Protein AF-0000000084930667 (afdb_homodimer)

Radius of gyration: 17.89 Å; Cα contacts (8 Å, |Δi|>4): 285; chains: 2; bounding box: 44×52×40 Å

Foldseek 3Di:
DLVQLLVVLVLLLVLLCVVLVVCVPVVSVNPQCVDPDPSNVVSVVVNVVSVVLSVLSVCSVVCPVPVVCVVVSLVSSQVSLVVSLVSSVVVCVPPSRDPCSVDHSCVSRVVD/DLVQLLVVLVLLLVLLCVVLVVCVPVVSVNPQCVDPDPSNVVSVVVNVVSVVLSVLSVCSVVCPVPVVCVVVSLVSQQVSLVVSLVSSVVVCVPPSRDPCSVDHSCVSSVVD

Secondary structure (DSSP, 8-state):
-HHHHHHHHHHHHHHHHHHHGGGG-GGGT--TTTSSSHHHHHHHHHHHHHHHHHGGGGGHHHHHH-GGGHHHHHHHHHHHHHHHHHHHGGGTTSTT--GGGGS-HHHHHTT-/-THHHHHHHHHHHHHHHHHHGGGG-GGGT--TTTSSSHHHHHHHHHHHHHHHHHGGGGGHHHHHH-GGGHHHHHHHHHHHHHHHHHHHGGGTTSTT--GGGGS-HHHHHTT-

Solvent-accessible surface area (backbone atoms only — not comparable to full-atom values): 12122 Å² total; per-residue (Å²): 108,72,62,52,43,46,49,51,53,51,50,55,47,50,56,44,46,64,63,51,53,55,46,51,32,55,91,66,65,20,50,34,41,74,39,90,46,67,67,8,33,42,46,45,35,26,54,51,48,53,52,57,43,53,54,52,55,70,46,56,65,47,42,70,76,35,66,93,46,28,70,61,46,50,52,51,47,29,55,30,43,47,50,52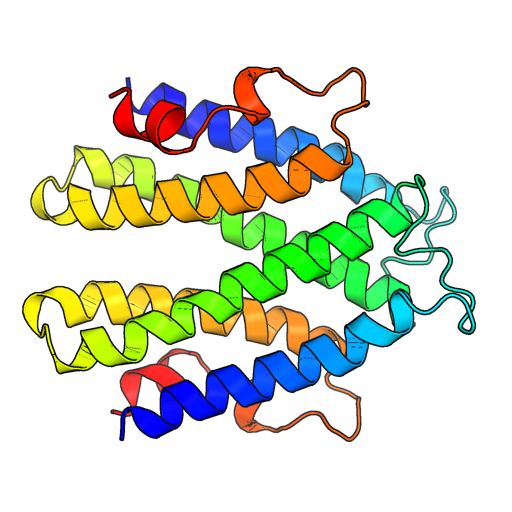,29,59,42,44,52,62,46,58,86,42,89,84,52,57,75,71,56,69,52,52,35,61,64,59,64,55,68,99,102,73,62,52,44,45,49,50,51,50,50,55,47,50,54,44,45,65,63,52,53,55,46,53,32,53,91,68,62,20,52,34,42,75,39,90,46,68,68,9,34,41,46,46,32,27,54,50,46,52,52,57,42,53,55,53,54,71,46,54,62,46,41,70,78,36,66,91,46,28,67,62,45,48,50,52,48,29,53,29,43,48,50,52,31,59,41,43,53,62,45,57,86,41,89,85,52,57,74,72,57,70,54,52,36,62,63,57,64,55,70,98

pLDDT: mean 87.08, std 12.76, range [45.62, 98.56]

Organism: Streptomyces venezuelae (strain ATCC 10712 / CBS 650.69 / DSM 40230 / JCM 4526 / NBRC 13096 / PD 04745) (NCBI:txid953739)

Sequence (224 aa):
MDTDIEQRFQRITAFIEARLTPLFDPANGSDHGFGMDDTSRALRATRYTVQAASAVNGLVEKRESAPELRQIVDQALEHNWDVLRSVARMWEDHPDFLKEFKAHSWDVVGAVMDTDIEQRFQRITAFIEARLTPLFDPANGSDHGFGMDDTSRALRATRYTVQAASAVNGLVEKRESAPELRQIVDQALEHNWDVLRSVARMWEDHPDFLKEFKAHSWDVVGAV

Structure (mmCIF, N/CA/C/O backbone):
data_AF-0000000084930667-model_v1
#
loop_
_entity.id
_entity.type
_entity.pdbx_description
1 polymer 'Uncharacterized protein'
#
loop_
_atom_site.group_PDB
_atom_site.id
_atom_site.type_symbol
_atom_site.label_atom_id
_atom_site.label_alt_id
_atom_site.label_comp_id
_atom_site.label_asym_id
_atom_site.label_entity_id
_atom_site.label_seq_id
_atom_site.pdbx_PDB_ins_code
_atom_site.Cartn_x
_atom_site.Cartn_y
_atom_site.Cartn_z
_atom_site.occupancy
_atom_site.B_iso_or_equiv
_atom_site.auth_seq_id
_atom_site.auth_comp_id
_atom_site.auth_asym_id
_atom_site.auth_atom_id
_atom_site.pdbx_PDB_model_num
ATOM 1 N N . MET A 1 1 ? -21.938 8.797 12.18 1 53.19 1 MET A N 1
ATOM 2 C CA . MET A 1 1 ? -21.297 9.43 11.031 1 53.19 1 MET A CA 1
ATOM 3 C C . MET A 1 1 ? -19.922 8.812 10.758 1 53.19 1 MET A C 1
ATOM 5 O O . MET A 1 1 ? -19.734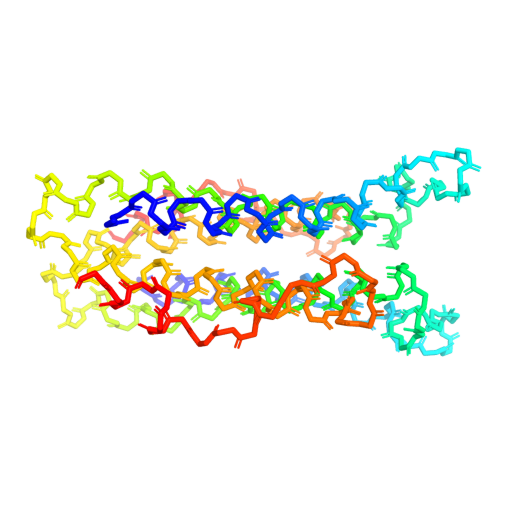 8.117 9.758 1 53.19 1 MET A O 1
ATOM 9 N N . ASP A 1 2 ? -18.828 8.945 11.609 1 60.19 2 ASP A N 1
ATOM 10 C CA . ASP A 1 2 ? -17.438 8.508 11.516 1 60.19 2 ASP A CA 1
ATOM 11 C C . ASP A 1 2 ? -17.328 6.992 11.664 1 60.19 2 ASP A C 1
ATOM 13 O O . ASP A 1 2 ? -16.422 6.375 11.094 1 60.19 2 ASP A O 1
ATOM 17 N N . THR A 1 3 ? -18.406 6.449 12.188 1 71.12 3 THR A N 1
ATOM 18 C CA . THR A 1 3 ? -18.406 5 12.359 1 71.12 3 THR A CA 1
ATOM 19 C C . THR A 1 3 ? -18.609 4.293 11.023 1 71.12 3 THR A C 1
ATOM 21 O O . THR A 1 3 ? -18.094 3.199 10.812 1 71.12 3 THR A O 1
ATOM 24 N N . ASP A 1 4 ? -19.125 5.145 10.18 1 88.88 4 ASP A N 1
ATOM 25 C CA . ASP A 1 4 ? -19.375 4.559 8.867 1 88.88 4 ASP A CA 1
ATOM 26 C C . ASP A 1 4 ? -18.078 4.426 8.07 1 88.88 4 ASP A C 1
ATOM 28 O O . ASP A 1 4 ? -17.859 3.41 7.402 1 88.88 4 ASP A O 1
ATOM 32 N N . ILE A 1 5 ? -17.234 5.312 8.312 1 92.31 5 ILE A N 1
ATOM 33 C CA . ILE A 1 5 ? -15.961 5.27 7.605 1 92.31 5 ILE A CA 1
ATOM 34 C C . ILE A 1 5 ? -15.156 4.051 8.062 1 92.31 5 ILE A C 1
ATOM 36 O O . ILE A 1 5 ? -14.664 3.277 7.242 1 92.31 5 ILE A O 1
ATOM 40 N N . GLU A 1 6 ? -15.094 3.887 9.398 1 92.62 6 GLU A N 1
ATOM 41 C CA . GLU A 1 6 ? -14.352 2.768 9.977 1 92.62 6 GLU A CA 1
ATOM 42 C C . GLU A 1 6 ? -14.898 1.432 9.469 1 92.62 6 GLU A C 1
ATOM 44 O O . GLU A 1 6 ? -14.125 0.543 9.102 1 92.62 6 GLU A O 1
ATOM 49 N N . GLN A 1 7 ? -16.156 1.364 9.469 1 94.69 7 GLN A N 1
ATOM 50 C CA . GLN A 1 7 ? -16.797 0.122 9.039 1 94.69 7 GLN A CA 1
ATOM 51 C C . GLN A 1 7 ? -16.531 -0.142 7.559 1 94.69 7 GLN A C 1
ATOM 53 O O . GLN A 1 7 ? -16.328 -1.288 7.156 1 94.69 7 GLN A O 1
ATOM 58 N N . ARG A 1 8 ? -16.594 0.825 6.738 1 95.25 8 ARG A N 1
ATOM 59 C CA . ARG A 1 8 ? -16.328 0.67 5.312 1 95.25 8 ARG A CA 1
ATOM 60 C C . ARG A 1 8 ? -14.898 0.192 5.074 1 95.25 8 ARG A C 1
ATOM 62 O O . ARG A 1 8 ? -14.664 -0.72 4.277 1 95.25 8 ARG A O 1
ATOM 69 N N . PHE A 1 9 ? -13.945 0.77 5.797 1 96.25 9 PHE A N 1
ATOM 70 C CA . PHE A 1 9 ? -12.555 0.323 5.703 1 96.25 9 PHE A CA 1
ATOM 71 C C . PHE A 1 9 ? -12.43 -1.134 6.129 1 96.25 9 PHE A C 1
ATOM 73 O O . PHE A 1 9 ? -11.695 -1.905 5.508 1 96.25 9 PHE A O 1
ATOM 80 N N . GLN A 1 10 ? -13.148 -1.516 7.207 1 96.75 10 GLN A N 1
ATOM 81 C CA . GLN A 1 10 ? -13.094 -2.895 7.68 1 96.75 10 GLN A CA 1
ATOM 82 C C . GLN A 1 10 ? -13.656 -3.855 6.637 1 96.75 10 GLN A C 1
ATOM 84 O O . GLN A 1 10 ? -13.055 -4.902 6.367 1 96.75 10 GLN A O 1
ATOM 89 N N . ARG A 1 11 ? -14.703 -3.432 5.973 1 97.62 11 ARG A N 1
ATOM 90 C CA . ARG A 1 11 ? -15.359 -4.305 5.008 1 97.62 11 ARG A CA 1
ATOM 91 C C . ARG A 1 11 ? -14.5 -4.504 3.77 1 97.62 11 ARG A C 1
ATOM 93 O O . ARG A 1 11 ? -14.344 -5.629 3.287 1 97.62 11 ARG A O 1
ATOM 100 N N . ILE A 1 12 ? -13.922 -3.432 3.254 1 98.06 12 ILE A N 1
ATOM 101 C CA . ILE A 1 12 ? -13.125 -3.576 2.039 1 98.06 12 ILE A CA 1
ATOM 102 C C . ILE A 1 12 ? -11.844 -4.348 2.35 1 98.06 12 ILE A C 1
ATOM 104 O O . ILE A 1 12 ? -11.383 -5.148 1.531 1 98.06 12 ILE A O 1
ATOM 108 N N . THR A 1 13 ? -11.328 -4.133 3.555 1 97.88 13 THR A N 1
ATOM 109 C CA . THR A 1 13 ? -10.141 -4.879 3.967 1 97.88 13 THR A CA 1
ATOM 110 C C . THR A 1 13 ? -10.461 -6.367 4.102 1 97.88 13 THR A C 1
ATOM 112 O O . THR A 1 13 ? -9.695 -7.215 3.631 1 97.88 13 THR A O 1
ATOM 115 N N . ALA A 1 14 ? -11.562 -6.633 4.75 1 98.06 14 ALA A N 1
ATOM 116 C CA . ALA A 1 14 ? -11.969 -8.031 4.91 1 98.06 14 ALA A CA 1
ATOM 117 C C . ALA A 1 14 ? -12.164 -8.703 3.557 1 98.06 14 ALA A C 1
ATOM 119 O O . ALA A 1 14 ? -11.805 -9.867 3.377 1 98.06 14 ALA A O 1
ATOM 120 N N . PHE A 1 15 ? -12.766 -7.992 2.615 1 98.56 15 PHE A N 1
ATOM 121 C CA . PHE A 1 15 ? -12.969 -8.516 1.27 1 98.56 15 PHE A CA 1
ATOM 122 C C . PHE A 1 15 ? -11.641 -8.883 0.624 1 98.56 15 PHE A C 1
ATOM 124 O O . PHE A 1 15 ? -11.484 -9.984 0.096 1 98.56 15 PHE A O 1
ATOM 131 N N . ILE A 1 16 ? -10.641 -8 0.655 1 98.12 16 ILE A N 1
ATOM 132 C CA . ILE A 1 16 ? -9.336 -8.203 0.035 1 98.12 16 ILE A CA 1
ATOM 133 C C . ILE A 1 16 ? -8.617 -9.367 0.712 1 98.12 16 ILE A C 1
ATOM 135 O O . ILE A 1 16 ? -8.07 -10.242 0.038 1 98.12 16 ILE A O 1
ATOM 139 N N . GLU A 1 17 ? -8.688 -9.406 2.043 1 95.5 17 GLU A N 1
ATOM 140 C CA . GLU A 1 17 ? -8.008 -10.461 2.787 1 95.5 17 GLU A CA 1
ATOM 141 C C . GLU A 1 17 ? -8.594 -11.836 2.467 1 95.5 17 GLU A C 1
ATOM 143 O O . GLU A 1 17 ? -7.863 -12.828 2.396 1 95.5 17 GLU A O 1
ATOM 148 N N . ALA A 1 18 ? -9.836 -11.859 2.311 1 95.75 18 ALA A N 1
ATOM 149 C CA . ALA A 1 18 ? -10.484 -13.117 1.971 1 95.75 18 ALA A CA 1
ATOM 150 C C . ALA A 1 18 ? -10.008 -13.633 0.614 1 95.75 18 ALA A C 1
ATOM 152 O O . ALA A 1 18 ? -10 -14.844 0.369 1 95.75 18 ALA A O 1
ATOM 153 N N . ARG A 1 19 ? -9.602 -12.734 -0.301 1 93.69 19 ARG A N 1
ATOM 154 C CA . ARG A 1 19 ? -9.094 -13.125 -1.611 1 93.69 19 ARG A CA 1
ATOM 155 C C . ARG A 1 19 ? -7.629 -13.555 -1.524 1 93.69 19 ARG A C 1
ATOM 157 O O . ARG A 1 19 ? -7.203 -14.461 -2.238 1 93.69 19 ARG A O 1
ATOM 164 N N . LEU A 1 20 ? -6.91 -12.922 -0.641 1 92.06 20 LEU A N 1
ATOM 165 C CA . LEU A 1 20 ? -5.465 -13.117 -0.592 1 92.06 20 LEU A CA 1
ATOM 166 C C . LEU A 1 20 ? -5.113 -14.32 0.277 1 92.06 20 LEU A C 1
ATOM 168 O O . LEU A 1 20 ? -4.16 -15.047 -0.018 1 92.06 20 LEU A O 1
ATOM 172 N N . THR A 1 21 ? -5.871 -14.555 1.334 1 90.81 21 THR A N 1
ATOM 173 C CA . THR A 1 21 ? -5.523 -15.547 2.35 1 90.81 21 THR A CA 1
ATOM 174 C C . THR A 1 21 ? -5.375 -16.938 1.729 1 90.81 21 THR A C 1
ATOM 176 O O . THR A 1 21 ? -4.406 -17.641 2.008 1 90.81 21 THR A O 1
ATOM 179 N N . PRO A 1 22 ? -6.254 -17.312 0.785 1 87.31 22 PRO A N 1
ATOM 180 C CA . PRO A 1 22 ? -6.129 -18.656 0.222 1 87.31 22 PRO A CA 1
ATOM 181 C C . PRO A 1 22 ? -4.855 -18.844 -0.604 1 87.31 22 PRO A C 1
ATOM 183 O O . PRO A 1 22 ? -4.438 -19.969 -0.865 1 87.31 22 PRO A O 1
ATOM 186 N N . LEU A 1 23 ? -4.289 -17.766 -1.048 1 85.06 23 LEU A N 1
ATOM 187 C CA . LEU A 1 23 ? -3.076 -17.859 -1.858 1 85.06 23 LEU A CA 1
ATOM 188 C C . LEU A 1 23 ? -1.89 -18.312 -1.019 1 85.06 23 LEU A C 1
ATOM 190 O O . LEU A 1 23 ? -0.853 -18.703 -1.562 1 85.06 23 LEU A O 1
ATOM 194 N N . PHE A 1 24 ? -2.07 -18.312 0.318 1 82.06 24 PHE A N 1
ATOM 195 C CA . PHE A 1 24 ? -1.004 -18.719 1.231 1 82.06 24 PHE A CA 1
ATOM 196 C C . PHE A 1 24 ? -1.291 -20.078 1.845 1 82.06 24 PHE A C 1
ATOM 198 O O . PHE A 1 24 ? -0.575 -20.516 2.744 1 82.06 24 PHE A O 1
ATOM 205 N N . ASP A 1 25 ? -2.346 -20.625 1.504 1 71.5 25 ASP A N 1
ATOM 206 C CA . ASP A 1 25 ? -2.697 -21.969 1.987 1 71.5 25 ASP A CA 1
ATOM 207 C C . ASP A 1 25 ? -2.078 -23.047 1.108 1 71.5 25 ASP A C 1
ATOM 209 O O . ASP A 1 25 ? -2.385 -23.141 -0.082 1 71.5 25 ASP A O 1
ATOM 213 N N . PRO A 1 26 ? -1.128 -23.75 1.655 1 61.31 26 PRO A N 1
ATOM 214 C CA . PRO A 1 26 ? -0.453 -24.797 0.885 1 61.31 26 PRO A CA 1
ATOM 215 C C . PRO A 1 26 ? -1.432 -25.734 0.183 1 61.31 26 PRO A C 1
ATOM 217 O O . PRO A 1 26 ? -1.114 -26.281 -0.874 1 61.31 26 PRO A O 1
ATOM 220 N N . ALA A 1 27 ? -2.465 -26.125 0.887 1 58.88 27 ALA A N 1
ATOM 221 C CA . ALA A 1 27 ? -3.4 -27.062 0.271 1 58.88 27 ALA A CA 1
ATOM 222 C C . ALA A 1 27 ? -3.885 -26.547 -1.081 1 58.88 27 ALA A C 1
ATOM 224 O O . ALA A 1 27 ? -4.332 -27.328 -1.928 1 58.88 27 ALA A O 1
ATOM 225 N N . ASN A 1 28 ? -3.902 -25.312 -1.14 1 52.88 28 ASN A N 1
ATOM 226 C CA . ASN A 1 28 ? -4.383 -24.75 -2.393 1 52.88 28 ASN A CA 1
ATOM 227 C C . ASN A 1 28 ? -3.238 -24.5 -3.371 1 52.88 28 ASN A C 1
ATOM 229 O O . ASN A 1 28 ? -3.406 -23.781 -4.359 1 52.88 28 ASN A O 1
ATOM 233 N N . GLY A 1 29 ? -2.227 -25.281 -3.15 1 45.62 29 GLY A N 1
ATOM 234 C CA . GLY A 1 29 ? -1.141 -25.219 -4.113 1 45.62 29 GLY A CA 1
ATOM 235 C C . GLY A 1 29 ? -0.222 -24.031 -3.898 1 45.62 29 GLY A C 1
ATOM 236 O O . GLY A 1 29 ? 0.723 -23.828 -4.664 1 45.62 29 GLY A O 1
ATOM 237 N N . SER A 1 30 ? -0.879 -23.062 -3.25 1 51.72 30 SER A N 1
ATOM 238 C CA . SER A 1 30 ? -0.021 -21.891 -3.346 1 51.72 30 SER A CA 1
ATOM 239 C C . SER A 1 30 ? 1.21 -22.031 -2.455 1 51.72 30 SER A C 1
ATOM 241 O O . SER A 1 30 ? 1.089 -22.141 -1.233 1 51.72 30 SER A O 1
ATOM 243 N N . ASP A 1 31 ? 1.982 -22.984 -2.619 1 53.56 31 ASP A N 1
ATOM 244 C CA . ASP A 1 31 ? 3.293 -22.797 -1.999 1 53.56 31 ASP A CA 1
ATOM 245 C C . ASP A 1 31 ? 3.744 -21.344 -2.07 1 53.56 31 ASP A C 1
ATOM 247 O O . ASP A 1 31 ? 4.844 -21.016 -1.625 1 53.56 31 ASP A O 1
ATOM 251 N N . HIS A 1 32 ? 2.979 -20.625 -2.74 1 58.44 32 HIS A N 1
ATOM 252 C CA . HIS A 1 32 ? 3.443 -19.344 -3.234 1 58.44 32 HIS A CA 1
ATOM 253 C C . HIS A 1 32 ? 3.658 -18.359 -2.088 1 58.44 32 HIS A C 1
ATOM 255 O O . HIS A 1 32 ? 4.582 -17.531 -2.131 1 58.44 32 HIS A O 1
ATOM 261 N N . GLY A 1 33 ? 2.961 -18.438 -1.045 1 59.25 33 GLY A N 1
ATOM 262 C CA . GLY A 1 33 ? 3.197 -17.359 -0.097 1 59.25 33 GLY A CA 1
ATOM 263 C C . GLY A 1 33 ? 4.375 -17.625 0.824 1 59.25 33 GLY A C 1
ATOM 264 O O . GLY 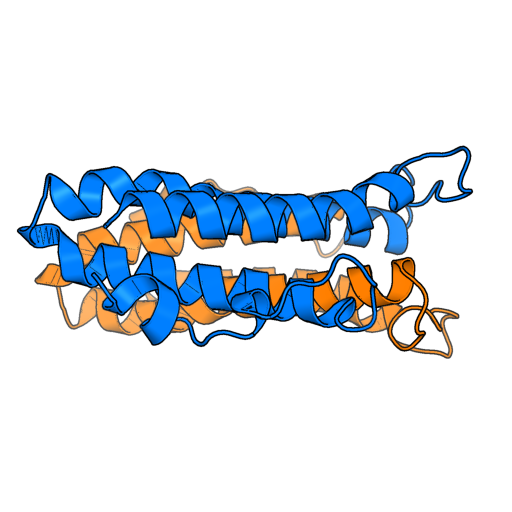A 1 33 ? 4.887 -16.703 1.466 1 59.25 33 GLY A O 1
ATOM 265 N N . PHE A 1 34 ? 4.82 -18.781 0.68 1 68.31 34 PHE A N 1
ATOM 266 C CA . PHE A 1 34 ? 5.844 -19.078 1.675 1 68.31 34 PHE A CA 1
ATOM 267 C C . PHE A 1 34 ? 7.164 -19.422 1.003 1 68.31 34 PHE A C 1
ATOM 269 O O . PHE A 1 34 ? 8.195 -19.531 1.67 1 68.31 34 PHE A O 1
ATOM 276 N N . GLY A 1 35 ? 7.02 -19.594 -0.274 1 76 35 GLY A N 1
ATOM 277 C CA . GLY A 1 35 ? 8.242 -19.922 -0.987 1 76 35 GLY A CA 1
ATOM 278 C C . GLY A 1 35 ? 9.203 -18.75 -1.102 1 76 35 GLY A C 1
ATOM 279 O O . GLY A 1 35 ? 8.867 -17.625 -0.708 1 76 35 GLY A O 1
ATOM 280 N N . MET A 1 36 ? 10.359 -19.141 -1.588 1 81.94 36 MET A N 1
ATOM 281 C CA . MET A 1 36 ? 11.391 -18.125 -1.741 1 81.94 36 MET A CA 1
ATOM 282 C C . MET A 1 36 ? 11.445 -17.625 -3.182 1 81.94 36 MET A C 1
ATOM 284 O O . MET A 1 36 ? 12.273 -16.766 -3.512 1 81.94 36 MET A O 1
ATOM 288 N N . ASP A 1 37 ? 10.492 -18.062 -3.895 1 84.56 37 ASP A N 1
ATOM 289 C CA . ASP A 1 37 ? 10.445 -17.578 -5.273 1 84.56 37 ASP A CA 1
ATOM 290 C C . ASP A 1 37 ? 9.836 -16.172 -5.344 1 84.56 37 ASP A C 1
ATOM 292 O O . ASP A 1 37 ? 9.195 -15.727 -4.398 1 84.56 37 ASP A O 1
ATOM 296 N N . ASP A 1 38 ? 10.023 -15.508 -6.461 1 86 38 ASP A N 1
ATOM 297 C CA . ASP A 1 38 ? 9.625 -14.109 -6.605 1 86 38 ASP A CA 1
ATOM 298 C C . ASP A 1 38 ? 8.109 -13.961 -6.504 1 86 38 ASP A C 1
ATOM 300 O O . ASP A 1 38 ? 7.613 -12.953 -5.992 1 86 38 ASP A O 1
ATOM 304 N N . THR A 1 39 ? 7.371 -14.914 -7.035 1 85.25 39 THR A N 1
ATOM 305 C CA . THR A 1 39 ? 5.914 -14.852 -6.957 1 85.25 39 THR A CA 1
ATOM 306 C C . THR A 1 39 ? 5.449 -14.906 -5.504 1 85.25 39 THR A C 1
ATOM 308 O O . THR A 1 39 ? 4.605 -14.109 -5.086 1 85.25 39 THR A O 1
ATOM 311 N N . SER A 1 40 ? 5.996 -15.805 -4.789 1 86.56 40 SER A N 1
ATOM 312 C CA . SER A 1 40 ? 5.652 -15.922 -3.375 1 86.56 40 SER A CA 1
ATOM 313 C C . SER A 1 40 ? 6.023 -14.656 -2.611 1 86.56 40 SER A C 1
ATOM 315 O O . SER A 1 40 ? 5.246 -14.172 -1.786 1 86.56 40 SER A O 1
ATOM 317 N N . ARG A 1 41 ? 7.164 -14.133 -2.867 1 90.19 41 ARG A N 1
ATOM 318 C CA . ARG A 1 41 ? 7.625 -12.898 -2.227 1 90.19 41 ARG A CA 1
ATOM 319 C C . ARG A 1 41 ? 6.699 -11.734 -2.551 1 90.19 41 ARG A C 1
ATOM 321 O O . ARG A 1 41 ? 6.348 -10.953 -1.666 1 90.19 41 ARG A O 1
ATOM 328 N N . ALA A 1 42 ? 6.305 -11.68 -3.783 1 91.19 42 ALA A N 1
ATOM 329 C CA . ALA A 1 42 ? 5.41 -10.609 -4.211 1 91.19 42 ALA A CA 1
ATOM 330 C C . ALA A 1 42 ? 4.039 -10.742 -3.551 1 91.19 42 ALA A C 1
ATOM 332 O O . ALA A 1 42 ? 3.41 -9.742 -3.209 1 91.19 42 ALA A O 1
ATOM 333 N N . LEU A 1 43 ? 3.578 -11.938 -3.371 1 90 43 LEU A N 1
ATOM 334 C CA . LEU A 1 43 ? 2.295 -12.156 -2.715 1 90 43 LEU A CA 1
ATOM 335 C C . LEU A 1 43 ? 2.355 -11.742 -1.248 1 90 43 LEU A C 1
ATOM 337 O O . LEU A 1 43 ? 1.417 -11.133 -0.731 1 90 43 LEU A O 1
ATOM 341 N N . ARG A 1 44 ? 3.432 -12.023 -0.602 1 91.62 44 ARG A N 1
ATOM 342 C CA . ARG A 1 44 ? 3.607 -11.57 0.772 1 91.62 44 ARG A CA 1
ATOM 343 C C . ARG A 1 44 ? 3.646 -10.047 0.841 1 91.62 44 ARG A C 1
ATOM 345 O O . ARG A 1 44 ? 3.064 -9.445 1.747 1 91.62 44 ARG A O 1
ATOM 352 N N . ALA A 1 45 ? 4.344 -9.492 -0.091 1 93.75 45 ALA A N 1
ATOM 353 C CA . ALA A 1 45 ? 4.406 -8.031 -0.161 1 93.75 45 ALA A CA 1
ATOM 354 C C . ALA A 1 45 ? 3.012 -7.434 -0.314 1 93.75 45 ALA A C 1
ATOM 356 O O . ALA A 1 45 ? 2.697 -6.41 0.301 1 93.75 45 ALA A O 1
ATOM 357 N N . THR A 1 46 ? 2.189 -8.055 -1.099 1 93.44 46 THR A N 1
ATOM 358 C CA . THR A 1 46 ? 0.833 -7.562 -1.315 1 93.44 46 THR A CA 1
ATOM 359 C C . THR A 1 46 ? 0.047 -7.551 -0.007 1 93.44 46 THR A C 1
ATOM 361 O O . THR A 1 46 ? -0.623 -6.566 0.312 1 93.44 46 THR A O 1
ATOM 364 N N . ARG A 1 47 ? 0.14 -8.594 0.726 1 92.06 47 ARG A N 1
ATOM 365 C CA . ARG A 1 47 ? -0.567 -8.656 2 1 92.06 47 ARG A CA 1
ATOM 366 C C . ARG A 1 47 ? -0.104 -7.543 2.936 1 92.06 47 ARG A C 1
ATOM 368 O O . ARG A 1 47 ? -0.923 -6.895 3.588 1 92.06 47 ARG A O 1
ATOM 375 N N . TYR A 1 48 ? 1.176 -7.324 2.947 1 92.94 48 TYR A N 1
ATOM 376 C CA . TYR A 1 48 ? 1.725 -6.285 3.812 1 92.94 48 TYR A CA 1
ATOM 377 C C . TYR A 1 48 ? 1.223 -4.91 3.398 1 92.94 48 TYR A C 1
ATOM 379 O O . TYR A 1 48 ? 0.821 -4.105 4.246 1 92.94 48 TYR A O 1
ATOM 387 N N . THR A 1 49 ? 1.229 -4.621 2.139 1 96.31 49 THR A N 1
ATOM 388 C CA . THR A 1 49 ? 0.827 -3.303 1.666 1 96.31 49 THR A CA 1
ATOM 389 C C . THR A 1 49 ? -0.66 -3.066 1.917 1 96.31 49 THR A C 1
ATOM 391 O O . THR A 1 49 ? -1.069 -1.953 2.25 1 96.31 49 THR A O 1
ATOM 394 N N . VAL A 1 50 ? -1.469 -4.105 1.795 1 96.5 50 VAL A N 1
ATOM 395 C CA . VAL A 1 50 ? -2.895 -4 2.084 1 96.5 50 VAL A CA 1
ATOM 396 C C . VAL A 1 50 ? -3.104 -3.719 3.568 1 96.5 50 VAL A C 1
ATOM 398 O O . VAL A 1 50 ? -3.898 -2.85 3.938 1 96.5 50 VAL A O 1
ATOM 401 N N . GLN A 1 51 ? -2.355 -4.387 4.426 1 95.25 51 GLN A N 1
ATOM 402 C CA . GLN A 1 51 ? -2.445 -4.168 5.867 1 95.25 51 GLN A CA 1
ATOM 403 C C . GLN A 1 51 ? -2.031 -2.744 6.234 1 95.25 51 GLN A C 1
ATOM 405 O O . GLN A 1 51 ? -2.666 -2.104 7.074 1 95.25 51 GLN A O 1
ATOM 410 N N . ALA A 1 52 ? -0.997 -2.307 5.578 1 95.38 52 ALA A N 1
ATOM 411 C CA . ALA A 1 52 ? -0.528 -0.948 5.84 1 95.38 52 ALA A CA 1
ATOM 412 C C . ALA A 1 52 ? -1.578 0.082 5.434 1 95.38 52 ALA A C 1
ATOM 414 O O . ALA A 1 52 ? -1.841 1.034 6.172 1 95.38 52 ALA A O 1
ATOM 415 N N . ALA A 1 53 ? -2.186 -0.081 4.262 1 95.94 53 ALA A N 1
ATOM 416 C CA . ALA A 1 53 ? -3.244 0.825 3.822 1 95.94 53 ALA A CA 1
ATOM 417 C C . ALA A 1 53 ? -4.438 0.776 4.77 1 95.94 53 ALA A C 1
ATOM 419 O O . ALA A 1 53 ? -5.043 1.809 5.074 1 95.94 53 ALA A O 1
ATOM 420 N N . SER A 1 54 ? -4.758 -0.361 5.32 1 96.12 54 SER A N 1
ATOM 421 C CA . SER A 1 54 ? -5.895 -0.557 6.215 1 96.12 54 SER A CA 1
ATOM 422 C C . SER A 1 54 ? -5.641 0.082 7.578 1 96.12 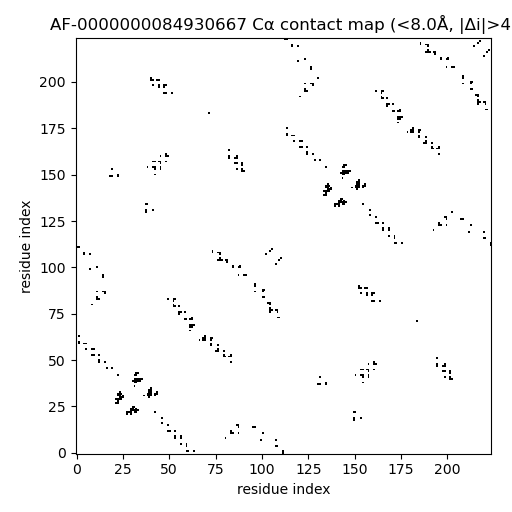54 SER A C 1
ATOM 424 O O . SER A 1 54 ? -6.582 0.464 8.273 1 96.12 54 SER A O 1
ATOM 426 N N . ALA A 1 55 ? -4.41 0.22 7.949 1 93.56 55 ALA A N 1
ATOM 427 C CA . ALA A 1 55 ? -4.035 0.702 9.281 1 93.56 55 ALA A CA 1
ATOM 428 C C . ALA A 1 55 ? -4.434 2.164 9.461 1 93.56 55 ALA A C 1
ATOM 430 O O . ALA A 1 55 ? -4.562 2.639 10.594 1 93.56 55 ALA A O 1
ATOM 431 N N . VAL A 1 56 ? -4.688 2.889 8.391 1 90.88 56 VAL A N 1
ATOM 432 C CA . VAL A 1 56 ? -5.074 4.293 8.461 1 90.88 56 VAL A CA 1
ATOM 433 C C . VAL A 1 56 ? -6.434 4.426 9.148 1 90.88 56 VAL A C 1
ATOM 435 O O . VAL A 1 56 ? -6.789 5.504 9.625 1 90.88 56 VAL A O 1
ATOM 438 N N . ASN A 1 57 ? -7.203 3.299 9.133 1 90.31 57 ASN A N 1
ATOM 439 C CA . ASN A 1 57 ? -8.484 3.256 9.828 1 90.31 57 ASN A CA 1
ATOM 440 C C . ASN A 1 57 ? -8.359 3.729 11.273 1 90.31 57 ASN A C 1
ATOM 442 O O . ASN A 1 57 ? -9.312 4.254 11.844 1 90.31 57 ASN A O 1
ATOM 446 N N . GLY A 1 58 ? -7.219 3.664 11.844 1 87.62 58 GLY A N 1
ATOM 447 C CA . GLY A 1 58 ? -6.957 4.109 13.203 1 87.62 58 GLY A CA 1
ATOM 448 C C . GLY A 1 58 ? -7.02 5.617 13.359 1 87.62 58 GLY A C 1
ATOM 449 O O . GLY A 1 58 ? -7.102 6.125 14.477 1 87.62 58 GLY A O 1
ATOM 450 N N . LEU A 1 59 ? -6.988 6.363 12.273 1 86.81 59 LEU A N 1
ATOM 451 C CA . LEU A 1 59 ? -6.992 7.82 12.312 1 86.81 59 LEU A CA 1
ATOM 452 C C . LEU A 1 59 ? -8.414 8.359 12.414 1 86.81 59 LEU A C 1
ATOM 454 O O . LEU A 1 59 ? -8.617 9.547 12.656 1 86.81 59 LEU A O 1
ATOM 458 N N . VAL A 1 60 ? -9.383 7.508 12.219 1 88.75 60 VAL A N 1
ATOM 459 C CA . VAL A 1 60 ? -10.773 7.961 12.18 1 88.75 60 VAL A CA 1
ATOM 460 C C . VAL A 1 60 ? -11.133 8.641 13.492 1 88.75 60 VAL A C 1
ATOM 462 O O . VAL A 1 60 ? -11.797 9.68 13.5 1 88.75 60 VAL A O 1
ATOM 465 N N . GLU A 1 61 ? -10.664 8.062 14.602 1 86.56 61 GLU A N 1
ATOM 466 C CA . GLU A 1 61 ? -10.953 8.672 15.898 1 86.56 61 GLU A CA 1
ATOM 467 C C . GLU A 1 61 ? -10.359 10.07 15.992 1 86.56 61 GLU A C 1
ATOM 469 O O . GLU A 1 61 ? -10.977 10.977 16.562 1 86.56 61 GLU A O 1
ATOM 474 N N . LYS A 1 62 ? -9.195 10.289 15.516 1 83.81 62 LYS A N 1
ATOM 475 C CA . LYS A 1 62 ? -8.523 11.578 15.555 1 83.81 62 LYS A CA 1
ATOM 476 C C . LYS A 1 62 ? -9.258 12.609 14.695 1 83.81 62 LYS A C 1
ATOM 478 O O . LYS A 1 62 ? -9.188 13.812 14.969 1 83.81 62 LYS A O 1
ATOM 483 N N . ARG A 1 63 ? -9.852 12.141 13.727 1 83.88 63 ARG A N 1
ATOM 484 C CA . ARG A 1 63 ? -10.609 13.023 12.844 1 83.88 63 ARG A CA 1
ATOM 485 C C . ARG A 1 63 ? -11.656 13.812 13.633 1 83.88 63 ARG A C 1
ATOM 487 O O . ARG A 1 63 ? -11.898 14.984 13.336 1 83.88 63 ARG A O 1
ATOM 494 N N . GLU A 1 64 ? -12.195 13.25 14.586 1 81.81 64 GLU A N 1
ATOM 495 C CA . GLU A 1 64 ? -13.234 13.883 15.398 1 81.81 64 GLU A CA 1
ATOM 496 C C . GLU A 1 64 ? -12.633 14.625 16.578 1 81.81 64 GLU A C 1
ATOM 498 O O . GLU A 1 64 ? -13.086 15.711 16.938 1 81.81 64 GLU A O 1
ATOM 503 N N . SER A 1 65 ? -11.664 14.047 17.156 1 86.88 65 SER A N 1
ATOM 504 C CA . SER A 1 65 ? -11.172 14.547 18.438 1 86.88 65 SER A CA 1
ATOM 505 C C . SER A 1 65 ? -10.172 15.68 18.25 1 86.88 65 SER A C 1
ATOM 507 O O . SER A 1 65 ? -9.906 16.453 19.172 1 86.88 65 SER A O 1
ATOM 509 N N . ALA A 1 66 ? -9.586 15.852 17.047 1 84.69 66 ALA A N 1
ATOM 510 C CA . ALA A 1 66 ? -8.586 16.875 16.75 1 84.69 66 ALA A CA 1
ATOM 511 C C . ALA A 1 66 ? -8.938 17.641 15.477 1 84.69 66 ALA A C 1
ATOM 513 O O . ALA A 1 66 ? -8.336 17.391 14.422 1 84.69 66 ALA A O 1
ATOM 514 N N . PRO A 1 67 ? -9.805 18.531 15.586 1 85 67 PRO A N 1
ATOM 515 C CA . PRO A 1 67 ? -10.289 19.266 14.414 1 85 67 PRO A CA 1
ATOM 516 C C . PRO A 1 67 ? -9.172 19.969 13.648 1 85 67 PRO A C 1
ATOM 518 O O . PRO A 1 67 ? -9.266 20.156 12.43 1 85 67 PRO A O 1
ATOM 521 N N . GLU A 1 68 ? -8.086 20.328 14.273 1 81.94 68 GLU A N 1
ATOM 522 C 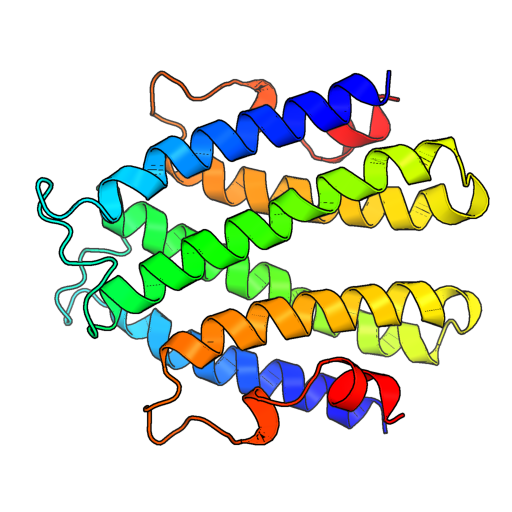CA . GLU A 1 68 ? -6.973 21.031 13.641 1 81.94 68 GLU A CA 1
ATOM 523 C C . GL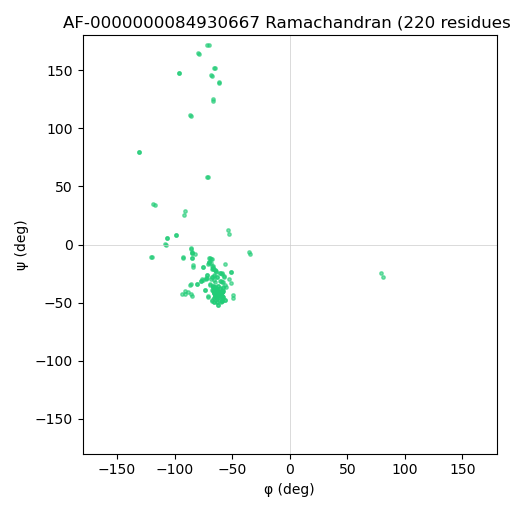U A 1 68 ? -6.23 20.125 12.672 1 81.94 68 GLU A C 1
ATOM 525 O O . GLU A 1 68 ? -5.508 20.594 11.789 1 81.94 68 GLU A O 1
ATOM 530 N N . LEU A 1 69 ? -6.512 18.828 12.844 1 77.81 69 LEU A N 1
ATOM 531 C CA . LEU A 1 69 ? -5.816 17.875 12 1 77.81 69 LEU A CA 1
ATOM 532 C C . LEU A 1 69 ? -6.75 17.297 10.945 1 77.81 69 LEU A C 1
ATOM 534 O O . LEU A 1 69 ? -6.352 16.438 10.156 1 77.81 69 LEU A O 1
ATOM 538 N N . ARG A 1 70 ? -7.875 17.781 10.883 1 85.5 70 ARG A N 1
ATOM 539 C CA . ARG A 1 70 ? -8.922 17.172 10.062 1 85.5 70 ARG A CA 1
ATOM 540 C C . ARG A 1 70 ? -8.5 17.109 8.594 1 85.5 70 ARG A C 1
ATOM 542 O O . ARG A 1 70 ? -8.68 16.094 7.938 1 85.5 70 ARG A O 1
ATOM 549 N N . GLN A 1 71 ? -7.961 18.109 8.078 1 85.12 71 GLN A N 1
ATOM 550 C CA . GLN A 1 71 ? -7.613 18.156 6.66 1 85.12 71 GLN A CA 1
ATOM 551 C C . GLN A 1 71 ? -6.59 17.078 6.305 1 85.12 71 GLN A C 1
ATOM 553 O O . GLN A 1 71 ? -6.746 16.375 5.309 1 85.12 71 GLN A O 1
ATOM 558 N N . ILE A 1 72 ? -5.629 16.938 7.125 1 82.31 72 ILE A N 1
ATOM 559 C CA . ILE A 1 72 ? -4.559 15.984 6.848 1 82.31 72 ILE A CA 1
ATOM 560 C C . ILE A 1 72 ? -5.062 14.562 7.059 1 82.31 72 ILE A C 1
ATOM 562 O O . ILE A 1 72 ? -4.695 13.648 6.316 1 82.31 72 ILE A O 1
ATOM 566 N N . VAL A 1 73 ? -5.879 14.367 8.094 1 85.5 73 VAL A N 1
ATOM 567 C CA . VAL A 1 73 ? -6.469 13.062 8.352 1 85.5 73 VAL A CA 1
ATOM 568 C C . VAL A 1 73 ? -7.363 12.656 7.184 1 85.5 73 VAL A C 1
ATOM 570 O O . VAL A 1 73 ? -7.285 11.523 6.695 1 85.5 73 VAL A O 1
ATOM 573 N N . ASP A 1 74 ? -8.133 13.586 6.668 1 89.75 74 ASP A N 1
ATOM 574 C CA . ASP A 1 74 ? -9 13.297 5.535 1 89.75 74 ASP A CA 1
ATOM 575 C C . ASP A 1 74 ? -8.188 12.922 4.297 1 89.75 74 ASP A C 1
ATOM 577 O O . ASP A 1 74 ? -8.547 12 3.564 1 89.75 74 ASP A O 1
ATOM 581 N N . GLN A 1 75 ? -7.125 13.562 4.062 1 88.88 75 GLN A N 1
ATOM 582 C CA . GLN A 1 75 ? -6.273 13.258 2.914 1 88.88 75 GLN A CA 1
ATOM 583 C C . GLN A 1 75 ? -5.68 11.859 3.027 1 88.88 75 GLN A C 1
ATOM 585 O O . GLN A 1 75 ? -5.613 11.125 2.037 1 88.88 75 GLN A O 1
ATOM 590 N N . ALA A 1 76 ? -5.258 11.547 4.258 1 88.19 76 ALA A N 1
ATOM 591 C CA . ALA A 1 76 ? -4.699 10.211 4.484 1 88.19 76 ALA A CA 1
ATOM 592 C C . ALA A 1 76 ? -5.758 9.133 4.273 1 88.19 76 ALA A C 1
ATOM 594 O O . ALA A 1 76 ? -5.492 8.117 3.627 1 88.19 76 ALA A O 1
ATOM 595 N N . LEU A 1 77 ? -6.934 9.367 4.781 1 92.56 77 LEU A N 1
ATOM 596 C CA . LEU A 1 77 ? -8.023 8.406 4.617 1 92.56 77 LEU A CA 1
ATOM 597 C C . LEU A 1 77 ? -8.398 8.266 3.148 1 92.56 77 LEU A C 1
ATOM 599 O O . LEU A 1 77 ? -8.586 7.145 2.66 1 92.56 77 LEU A O 1
ATOM 603 N N . GLU A 1 78 ? -8.477 9.336 2.463 1 93.69 78 GLU A N 1
ATOM 604 C CA . GLU A 1 78 ? -8.836 9.312 1.047 1 93.69 78 GLU A CA 1
ATOM 605 C C . GLU A 1 78 ? -7.797 8.547 0.229 1 93.69 78 GLU A C 1
ATOM 607 O O . GLU A 1 78 ? -8.141 7.695 -0.588 1 93.69 78 GLU A O 1
ATOM 612 N N . HIS A 1 79 ? -6.57 8.898 0.445 1 92.75 79 HIS A N 1
ATOM 613 C CA . HIS A 1 79 ? -5.5 8.234 -0.288 1 92.75 79 HIS A CA 1
ATOM 614 C C . HIS A 1 79 ? -5.543 6.723 -0.078 1 92.75 79 HIS A C 1
ATOM 616 O O . HIS A 1 79 ? -5.5 5.953 -1.043 1 92.75 79 HIS A O 1
ATOM 622 N N . ASN A 1 80 ? -5.672 6.297 1.155 1 95.06 80 ASN A N 1
ATOM 623 C CA . ASN A 1 80 ? -5.594 4.871 1.439 1 95.06 80 ASN A CA 1
ATOM 624 C C . ASN A 1 80 ? -6.879 4.148 1.039 1 95.06 80 ASN A C 1
ATOM 626 O O . ASN A 1 80 ? -6.844 2.973 0.666 1 95.06 80 ASN A O 1
ATOM 630 N N . TRP A 1 81 ? -7.973 4.812 1.092 1 96.38 81 TRP A N 1
ATOM 631 C CA . TRP A 1 81 ? -9.172 4.227 0.495 1 96.38 81 TRP A CA 1
ATOM 632 C C . TRP A 1 81 ? -8.953 3.939 -0.987 1 96.38 81 TRP A C 1
ATOM 634 O O . TRP A 1 81 ? -9.289 2.855 -1.472 1 96.38 81 TRP A O 1
ATOM 644 N N . ASP A 1 82 ? -8.398 4.863 -1.703 1 96.25 82 ASP A N 1
ATOM 645 C CA . ASP A 1 82 ? -8.156 4.688 -3.131 1 96.25 82 ASP A CA 1
ATOM 646 C C . ASP A 1 82 ? -7.219 3.508 -3.383 1 96.25 82 ASP A C 1
ATOM 648 O O . ASP A 1 82 ? -7.387 2.771 -4.359 1 96.25 82 ASP A O 1
ATOM 652 N N . VAL A 1 83 ? -6.277 3.373 -2.523 1 96.69 83 VAL A N 1
ATOM 653 C CA . VAL A 1 83 ? -5.375 2.229 -2.637 1 96.69 83 VAL A CA 1
ATOM 654 C C . VAL A 1 83 ? -6.168 0.932 -2.475 1 96.69 83 VAL A C 1
ATOM 656 O O . VAL A 1 83 ? -6.098 0.046 -3.33 1 96.69 83 VAL A O 1
ATOM 659 N N . LEU A 1 84 ? -6.949 0.833 -1.391 1 97.94 84 LEU A N 1
ATOM 660 C CA . LEU A 1 84 ? -7.711 -0.383 -1.119 1 97.94 84 LEU A CA 1
ATOM 661 C C . LEU A 1 84 ? -8.742 -0.631 -2.211 1 97.94 84 LEU A C 1
ATOM 663 O O . LEU A 1 84 ? -8.961 -1.774 -2.619 1 97.94 84 LEU A O 1
ATOM 667 N N . ARG A 1 85 ? -9.305 0.402 -2.645 1 97.69 85 ARG A N 1
ATOM 668 C CA . ARG A 1 85 ? -10.266 0.309 -3.744 1 97.69 85 ARG A CA 1
ATOM 669 C C . ARG A 1 85 ? -9.609 -0.273 -4.992 1 97.69 85 ARG A C 1
ATOM 671 O O . ARG A 1 85 ? -10.172 -1.15 -5.645 1 97.69 85 ARG A O 1
ATOM 678 N N . SER A 1 86 ? -8.492 0.22 -5.379 1 96.75 86 SER A N 1
ATOM 679 C CA . SER A 1 86 ? -7.777 -0.276 -6.551 1 96.75 86 SER A CA 1
ATOM 680 C C . SER A 1 86 ? -7.449 -1.759 -6.41 1 96.75 86 SER A C 1
ATOM 682 O O . SER A 1 86 ? -7.555 -2.516 -7.379 1 96.75 86 SER A O 1
ATOM 684 N N . VAL A 1 87 ? -7.055 -2.15 -5.215 1 97.44 87 VAL A N 1
ATOM 685 C CA . VAL A 1 87 ? -6.762 -3.559 -4.957 1 97.44 87 VAL A CA 1
ATOM 686 C C . VAL A 1 87 ? -8.047 -4.383 -5.078 1 97.44 87 VAL A C 1
ATOM 688 O O . VAL A 1 87 ? -8.07 -5.398 -5.773 1 97.44 87 VAL A O 1
ATOM 691 N N . ALA A 1 88 ? -9.125 -3.912 -4.395 1 98.06 88 ALA A N 1
ATOM 692 C CA . ALA A 1 88 ? -10.383 -4.645 -4.395 1 98.06 88 ALA A CA 1
ATOM 693 C C . ALA A 1 88 ? -10.914 -4.82 -5.816 1 98.06 88 ALA A C 1
ATOM 695 O O . ALA A 1 88 ? -11.508 -5.855 -6.141 1 98.06 88 ALA A O 1
ATOM 696 N N . ARG A 1 89 ? -10.656 -3.906 -6.629 1 96.5 89 ARG A N 1
ATOM 697 C CA . ARG A 1 89 ? -11.195 -3.912 -7.988 1 96.5 89 ARG A CA 1
ATOM 698 C C . ARG A 1 89 ? -10.609 -5.066 -8.797 1 96.5 89 ARG A C 1
ATOM 700 O O . ARG A 1 89 ? -11.148 -5.426 -9.852 1 96.5 89 ARG A O 1
ATOM 707 N N . MET A 1 90 ? -9.5 -5.598 -8.398 1 94.31 90 MET A N 1
ATOM 708 C CA . MET A 1 90 ? -8.953 -6.773 -9.07 1 94.31 90 MET A CA 1
ATOM 709 C C . MET A 1 90 ? -9.945 -7.934 -9.031 1 94.31 90 MET A C 1
ATOM 711 O O . MET A 1 90 ? -9.906 -8.812 -9.891 1 94.31 90 MET A O 1
ATOM 715 N N . TRP A 1 91 ? -10.82 -7.91 -8.047 1 96.62 91 TRP A N 1
ATOM 716 C CA . TRP A 1 91 ? -11.812 -8.969 -7.895 1 96.62 91 TRP A CA 1
ATOM 717 C C . TRP A 1 91 ? -13.227 -8.406 -8.008 1 96.62 91 TRP A C 1
ATOM 719 O O . TRP A 1 91 ? -14.125 -8.82 -7.273 1 96.62 91 TRP A O 1
ATOM 729 N N . GLU A 1 92 ? -13.398 -7.426 -8.828 1 96.5 92 GLU A N 1
ATOM 730 C CA . GLU A 1 92 ? -14.695 -6.77 -8.961 1 96.5 92 GLU A CA 1
ATOM 731 C C . GLU A 1 92 ? -15.766 -7.754 -9.414 1 96.5 92 GLU A C 1
ATOM 733 O O . GLU A 1 92 ? -16.953 -7.57 -9.133 1 96.5 92 GLU A O 1
ATOM 738 N N . ASP A 1 93 ? -15.398 -8.812 -10.07 1 95.88 93 ASP A N 1
ATOM 739 C CA . ASP A 1 93 ? -16.344 -9.789 -10.594 1 95.88 93 ASP A CA 1
ATOM 740 C C . ASP A 1 93 ? -16.719 -10.82 -9.523 1 95.88 93 ASP A C 1
ATOM 742 O O . ASP A 1 93 ? -17.547 -11.695 -9.758 1 95.88 93 ASP A O 1
ATOM 746 N N . HIS A 1 94 ? -16.094 -10.758 -8.461 1 96.88 94 HIS A N 1
ATOM 747 C CA . HIS A 1 94 ? -16.406 -11.695 -7.383 1 96.88 94 HIS A CA 1
ATOM 748 C C . HIS A 1 94 ? -17.781 -11.422 -6.801 1 96.88 94 HIS A C 1
ATOM 750 O O . HIS A 1 94 ? -18.172 -10.266 -6.633 1 96.88 94 HIS A O 1
ATOM 756 N N . PRO A 1 95 ? -18.547 -12.445 -6.348 1 97.75 95 PRO A N 1
ATOM 757 C CA . PRO A 1 95 ? -19.906 -12.266 -5.828 1 97.75 95 PRO A CA 1
ATOM 758 C C . PRO A 1 95 ? -19.938 -11.461 -4.531 1 97.75 95 PRO A C 1
ATOM 760 O O . PRO A 1 95 ? -20.938 -10.789 -4.242 1 97.75 95 PRO A O 1
ATOM 763 N N . ASP A 1 96 ? -18.875 -11.492 -3.775 1 98.12 96 ASP A N 1
ATOM 764 C CA . ASP A 1 96 ? -18.844 -10.805 -2.486 1 98.12 96 ASP A CA 1
ATOM 765 C C . ASP A 1 96 ? -18.438 -9.344 -2.65 1 98.12 96 ASP A C 1
ATOM 767 O O . ASP A 1 96 ? -18.375 -8.602 -1.67 1 98.12 96 ASP A O 1
ATOM 771 N N . PHE A 1 97 ? -18.109 -8.945 -3.91 1 98.31 97 PHE A N 1
ATOM 772 C CA . PHE A 1 97 ? -17.719 -7.559 -4.156 1 98.31 97 PHE A CA 1
ATOM 773 C C . PHE A 1 97 ? -18.906 -6.617 -3.928 1 98.31 97 PHE A C 1
ATOM 775 O O . PHE A 1 97 ? -19.953 -6.77 -4.547 1 98.31 97 PHE A O 1
ATOM 782 N N . LEU A 1 98 ? -18.734 -5.621 -3.068 1 97.81 98 LEU A N 1
ATOM 783 C CA . LEU A 1 98 ? -19.812 -4.688 -2.754 1 97.81 98 LEU A CA 1
ATOM 784 C C . LEU A 1 98 ? -19.703 -3.42 -3.592 1 97.81 98 LEU A C 1
ATOM 786 O O . LEU A 1 98 ? -18.594 -2.938 -3.84 1 97.81 98 LEU A O 1
ATOM 790 N N . LYS A 1 99 ? -20.766 -2.836 -3.918 1 95.44 99 LYS A N 1
ATOM 791 C CA . LYS A 1 99 ? -20.828 -1.625 -4.73 1 95.44 99 LYS A CA 1
ATOM 792 C C . LYS A 1 99 ? -20.078 -0.474 -4.055 1 95.44 99 LYS A C 1
ATOM 794 O O . LYS A 1 99 ? -19.484 0.369 -4.73 1 95.44 99 LYS A O 1
ATOM 799 N N . GLU A 1 100 ? -20.078 -0.473 -2.785 1 95.56 100 GLU A N 1
ATOM 800 C CA . GLU A 1 100 ? -19.438 0.614 -2.055 1 95.56 100 GLU A CA 1
ATOM 801 C C . GLU A 1 100 ? -17.938 0.645 -2.322 1 95.56 100 GLU A C 1
ATOM 803 O O . GLU A 1 100 ? -17.281 1.668 -2.107 1 95.56 100 GLU A O 1
ATOM 808 N N . PHE A 1 101 ? -17.375 -0.451 -2.711 1 97 101 PHE A N 1
ATOM 809 C CA . PHE A 1 101 ? -15.938 -0.495 -2.971 1 97 101 PHE A CA 1
ATOM 810 C C . PHE A 1 101 ? -15.586 0.34 -4.195 1 97 101 PHE A C 1
ATOM 812 O O . PHE A 1 101 ? -14.414 0.646 -4.426 1 97 101 PHE A O 1
ATOM 819 N N . LYS A 1 102 ? -16.562 0.737 -4.945 1 95.19 102 LYS A N 1
ATOM 820 C CA . LYS A 1 102 ? -16.344 1.565 -6.129 1 95.19 102 LYS A CA 1
ATOM 821 C C . LYS A 1 102 ? -16.469 3.049 -5.789 1 95.19 102 LYS A C 1
ATOM 823 O O . LYS A 1 102 ? -16.125 3.906 -6.609 1 95.19 102 LYS A O 1
ATOM 828 N N . ALA A 1 103 ? -16.953 3.295 -4.641 1 92.69 103 ALA A N 1
ATOM 829 C CA . ALA A 1 103 ? -17.203 4.684 -4.266 1 92.69 103 ALA A CA 1
ATOM 830 C C . ALA A 1 103 ? -15.898 5.488 -4.254 1 92.69 103 ALA A C 1
ATOM 832 O O . ALA A 1 103 ? -14.867 5.004 -3.793 1 92.69 103 ALA A O 1
ATOM 833 N N . HIS A 1 104 ? -16.094 6.676 -4.758 1 91.69 104 HIS A N 1
ATOM 834 C CA . HIS A 1 104 ? -14.945 7.566 -4.691 1 91.69 104 HIS A CA 1
ATOM 835 C C . HIS A 1 104 ? -14.594 7.902 -3.246 1 91.69 104 HIS A C 1
ATOM 837 O O . HIS A 1 104 ? -15.461 7.918 -2.375 1 91.69 104 HIS A O 1
ATOM 843 N N . SER A 1 105 ? -13.32 8.172 -3.035 1 89.88 105 SER A N 1
ATOM 844 C CA . SER A 1 105 ? -12.828 8.445 -1.69 1 89.88 105 SER A CA 1
ATOM 845 C C . SER A 1 105 ? -13.562 9.625 -1.059 1 89.88 105 SER A C 1
ATOM 847 O O . SER A 1 105 ? -13.82 9.625 0.147 1 89.88 105 SER A O 1
ATOM 849 N N . TRP A 1 106 ? -13.906 10.648 -1.837 1 86.44 106 TRP A N 1
ATOM 850 C CA . TRP A 1 106 ? -14.578 11.82 -1.277 1 86.44 106 TRP A CA 1
ATOM 851 C C . TRP A 1 106 ? -15.984 11.461 -0.801 1 86.44 106 TRP A C 1
ATOM 853 O O . TRP A 1 106 ? -16.5 12.078 0.13 1 86.44 106 TRP A O 1
ATOM 863 N N . ASP A 1 107 ? -16.594 10.414 -1.445 1 87.94 107 ASP A N 1
ATOM 864 C CA . ASP A 1 107 ? -17.906 9.961 -1.007 1 87.94 107 ASP A CA 1
ATOM 865 C C . ASP A 1 107 ? -17.812 9.203 0.318 1 87.94 107 ASP A C 1
ATOM 867 O O . ASP A 1 107 ? -18.734 9.25 1.133 1 87.94 107 ASP A O 1
ATOM 871 N N . VAL A 1 108 ? -16.75 8.617 0.519 1 86.69 108 VAL A N 1
ATOM 872 C CA . VAL A 1 108 ? -16.562 7.77 1.693 1 86.69 108 VAL A CA 1
ATOM 873 C C . VAL A 1 108 ? -16.109 8.617 2.877 1 86.69 108 VAL A C 1
ATOM 875 O O . VAL A 1 108 ? -16.641 8.484 3.982 1 86.69 108 VAL A O 1
ATOM 878 N N . VAL A 1 109 ?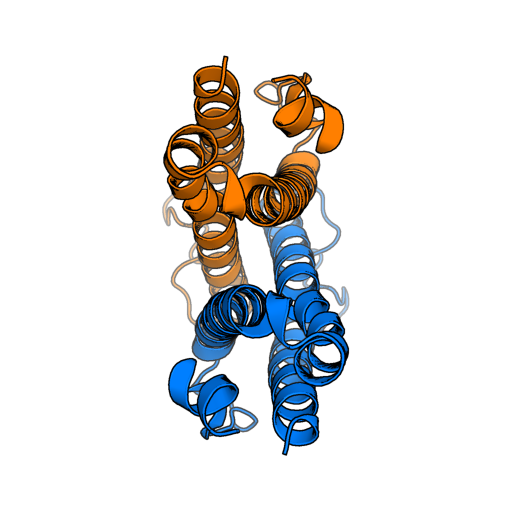 -15.188 9.547 2.654 1 88.25 109 VAL A N 1
ATOM 879 C CA . VAL A 1 109 ? -14.57 10.32 3.729 1 88.25 109 VAL A CA 1
ATOM 880 C C . VAL A 1 109 ? -15.344 11.625 3.926 1 88.25 109 VAL A C 1
ATOM 882 O O . VAL A 1 109 ? -15.461 12.125 5.047 1 88.25 109 VAL A O 1
ATOM 885 N N . GLY A 1 110 ? -15.758 12.352 2.848 1 74.5 110 GLY A N 1
ATOM 886 C CA . GLY A 1 110 ? -16.422 13.641 2.898 1 74.5 110 GLY A CA 1
ATOM 887 C C . GLY A 1 110 ? -17.812 13.57 3.5 1 74.5 110 GLY A C 1
ATOM 888 O O . GLY A 1 110 ? -18.375 14.586 3.922 1 74.5 110 GLY A O 1
ATOM 889 N N . ALA A 1 111 ? -18.484 12.516 3.154 1 58.31 111 ALA A N 1
ATOM 890 C CA . ALA A 1 111 ? -19.875 12.445 3.568 1 58.31 111 ALA A CA 1
ATOM 891 C C . ALA A 1 111 ? -20.016 12.664 5.074 1 58.31 111 ALA A C 1
ATOM 893 O O . ALA A 1 111 ? -21.125 12.727 5.598 1 58.31 111 ALA A O 1
ATOM 894 N N . VAL A 1 112 ? -18.969 13.055 5.801 1 48.16 112 VAL A N 1
ATOM 895 C CA . VAL A 1 112 ? -19.438 13.281 7.164 1 48.16 112 VAL A CA 1
ATOM 896 C C . VAL A 1 112 ? -19.844 14.742 7.336 1 48.16 112 VAL A C 1
ATOM 898 O O . VAL A 1 112 ? -19.188 15.648 6.82 1 48.16 112 VAL A O 1
ATOM 901 N N . MET B 1 1 ? 20.562 17.312 1.356 1 54.53 1 MET B N 1
ATOM 902 C CA . MET B 1 1 ? 19.391 17.719 2.123 1 54.53 1 MET B CA 1
ATOM 903 C C . MET B 1 1 ? 18.156 16.938 1.692 1 54.53 1 MET B C 1
ATOM 905 O O . MET B 1 1 ? 18.281 15.953 0.957 1 54.53 1 MET B O 1
ATOM 909 N N . ASP B 1 2 ? 16.906 17.422 1.457 1 61.69 2 ASP B N 1
ATOM 910 C CA . ASP B 1 2 ? 15.609 16.875 1.06 1 61.69 2 ASP B CA 1
ATOM 911 C C . ASP B 1 2 ? 15.719 16.109 -0.252 1 61.69 2 ASP B C 1
ATOM 913 O O . ASP B 1 2 ? 14.969 15.156 -0.484 1 61.69 2 ASP B O 1
ATOM 917 N N . THR B 1 3 ? 16.828 16.375 -0.934 1 71.19 3 THR B N 1
ATOM 918 C CA . THR B 1 3 ? 17.047 15.68 -2.191 1 71.19 3 THR B CA 1
ATOM 919 C C . THR B 1 3 ? 17.484 14.234 -1.934 1 71.19 3 THR B C 1
ATOM 921 O O . THR B 1 3 ? 17.156 13.336 -2.715 1 71.19 3 THR B O 1
ATOM 924 N N . ASP B 1 4 ? 17.922 14.156 -0.724 1 88.94 4 ASP B N 1
ATOM 925 C CA . ASP B 1 4 ? 18.375 12.805 -0.379 1 88.94 4 ASP B CA 1
ATOM 926 C C . ASP B 1 4 ? 17.188 11.891 -0.094 1 88.94 4 ASP B C 1
ATOM 928 O O . ASP B 1 4 ? 17.172 10.734 -0.511 1 88.94 4 ASP B O 1
ATOM 932 N N . ILE B 1 5 ? 16.219 12.477 0.398 1 92.38 5 ILE B N 1
ATOM 933 C CA . ILE B 1 5 ? 15.016 11.695 0.695 1 92.38 5 ILE B CA 1
ATOM 934 C C . ILE B 1 5 ? 14.375 11.227 -0.607 1 92.38 5 ILE B C 1
ATOM 936 O O . ILE B 1 5 ? 14.062 10.039 -0.762 1 92.38 5 ILE B O 1
ATOM 940 N N . GLU B 1 6 ? 14.219 12.18 -1.538 1 92.69 6 GLU B N 1
ATOM 941 C CA . GLU B 1 6 ? 13.617 11.867 -2.83 1 92.69 6 GLU B CA 1
ATOM 942 C C . GLU B 1 6 ? 14.391 10.766 -3.547 1 92.69 6 GLU B C 1
ATOM 944 O O . GLU B 1 6 ? 13.797 9.828 -4.09 1 92.69 6 GLU B O 1
ATOM 949 N N . GLN B 1 7 ? 15.656 10.914 -3.521 1 94.75 7 GLN B N 1
ATOM 950 C CA . GLN B 1 7 ? 16.5 9.938 -4.199 1 94.75 7 GLN B CA 1
ATOM 951 C C . GLN B 1 7 ? 16.406 8.562 -3.537 1 94.75 7 GLN B C 1
ATOM 953 O O . GLN B 1 7 ? 16.391 7.539 -4.223 1 94.75 7 GLN B O 1
ATOM 958 N N . ARG B 1 8 ? 16.375 8.492 -2.268 1 95.38 8 ARG B N 1
ATOM 959 C CA . ARG B 1 8 ? 16.234 7.23 -1.553 1 95.38 8 ARG B CA 1
ATOM 960 C C . ARG B 1 8 ? 14.922 6.543 -1.896 1 95.38 8 ARG B C 1
ATOM 962 O O . ARG B 1 8 ? 14.891 5.34 -2.152 1 95.38 8 ARG B O 1
ATOM 969 N N . PHE B 1 9 ? 13.844 7.312 -1.939 1 96.25 9 PHE B N 1
ATOM 970 C CA . PHE B 1 9 ? 12.547 6.77 -2.342 1 96.25 9 PHE B CA 1
ATOM 971 C C . PHE B 1 9 ? 12.609 6.227 -3.766 1 96.25 9 PHE B C 1
ATOM 973 O O . PHE B 1 9 ? 12.055 5.168 -4.059 1 96.25 9 PHE B O 1
ATOM 980 N N . GLN B 1 10 ? 13.297 6.961 -4.664 1 96.75 10 GLN B N 1
ATOM 981 C CA . GLN B 1 10 ? 13.422 6.52 -6.051 1 96.75 10 GLN B CA 1
ATOM 982 C C . GLN B 1 10 ? 14.195 5.207 -6.137 1 96.75 10 GLN B C 1
ATOM 984 O O . GLN B 1 10 ? 13.789 4.285 -6.852 1 96.75 10 GLN B O 1
ATOM 989 N N . ARG B 1 11 ? 15.211 5.086 -5.328 1 97.69 11 ARG B N 1
ATOM 990 C CA . ARG B 1 11 ? 16.078 3.906 -5.391 1 97.69 11 ARG B CA 1
ATOM 991 C C . ARG B 1 11 ? 15.344 2.672 -4.867 1 97.69 11 ARG B C 1
ATOM 993 O O . ARG B 1 11 ? 15.406 1.604 -5.477 1 97.69 11 ARG B O 1
ATOM 1000 N N . ILE B 1 12 ? 14.664 2.811 -3.75 1 98.12 12 ILE B N 1
ATOM 1001 C CA . ILE B 1 12 ? 13.992 1.642 -3.189 1 98.12 12 ILE B CA 1
ATOM 1002 C C . ILE B 1 12 ? 12.82 1.236 -4.086 1 98.12 12 ILE B C 1
ATOM 1004 O O . ILE B 1 12 ? 12.547 0.047 -4.258 1 98.12 12 ILE B O 1
ATOM 1008 N N . THR B 1 13 ? 12.18 2.236 -4.676 1 97.88 13 THR B N 1
ATOM 1009 C CA . THR B 1 13 ? 11.094 1.943 -5.605 1 97.88 13 THR B CA 1
ATOM 1010 C C . THR B 1 13 ? 11.617 1.222 -6.844 1 97.88 13 THR B C 1
ATOM 1012 O O . THR B 1 13 ? 11.031 0.233 -7.285 1 97.88 13 THR B O 1
ATOM 1015 N N . ALA B 1 14 ? 12.695 1.743 -7.367 1 98.06 14 ALA B N 1
ATOM 1016 C CA . ALA B 1 14 ? 13.297 1.114 -8.539 1 98.06 14 ALA B CA 1
ATOM 1017 C C . ALA B 1 14 ? 13.703 -0.328 -8.242 1 98.06 14 ALA B C 1
ATOM 1019 O O . ALA B 1 14 ? 13.531 -1.213 -9.086 1 98.06 14 ALA B O 1
ATOM 1020 N N . PHE B 1 15 ? 14.258 -0.555 -7.07 1 98.56 15 PHE B N 1
ATOM 1021 C CA . PHE B 1 15 ? 14.641 -1.899 -6.656 1 98.56 15 PHE B CA 1
ATOM 1022 C C . PHE B 1 15 ? 13.43 -2.83 -6.656 1 98.56 15 PHE B C 1
ATOM 1024 O O . PHE B 1 15 ? 13.484 -3.924 -7.223 1 98.56 15 PHE B O 1
ATOM 1031 N N . ILE B 1 16 ? 12.32 -2.441 -6.059 1 98.06 16 ILE B N 1
ATOM 1032 C CA . ILE B 1 16 ? 11.109 -3.25 -5.941 1 98.06 16 ILE B CA 1
ATOM 1033 C C . ILE B 1 16 ? 10.523 -3.51 -7.328 1 98.06 16 ILE B C 1
ATOM 1035 O O . ILE B 1 16 ? 10.18 -4.645 -7.66 1 98.06 16 ILE B O 1
ATOM 1039 N N . GLU B 1 17 ? 10.492 -2.461 -8.148 1 95.19 17 GLU B N 1
ATOM 1040 C CA . GLU B 1 17 ? 9.922 -2.596 -9.484 1 95.19 17 GLU B CA 1
ATOM 1041 C C . GLU B 1 17 ? 10.734 -3.57 -10.336 1 95.19 17 GLU B C 1
ATOM 1043 O O . GLU B 1 17 ? 10.172 -4.32 -11.133 1 95.19 17 GLU B O 1
ATOM 1048 N N . ALA B 1 18 ? 11.984 -3.518 -10.172 1 95.44 18 ALA B N 1
ATOM 1049 C CA . ALA B 1 18 ? 12.844 -4.43 -10.922 1 95.44 18 ALA B CA 1
ATOM 1050 C C . ALA B 1 18 ? 12.555 -5.883 -10.547 1 95.44 18 ALA B C 1
ATOM 1052 O O . ALA B 1 18 ? 12.75 -6.789 -11.359 1 95.44 18 ALA B O 1
ATOM 1053 N N . ARG B 1 19 ? 12.086 -6.133 -9.32 1 93.44 19 ARG B N 1
ATOM 1054 C CA . ARG B 1 19 ? 11.742 -7.48 -8.867 1 93.44 19 ARG B CA 1
ATOM 1055 C C . ARG B 1 19 ? 10.359 -7.891 -9.367 1 93.44 19 ARG B C 1
ATOM 1057 O O . ARG B 1 19 ? 10.133 -9.055 -9.695 1 93.44 19 ARG B O 1
ATOM 1064 N N . LEU B 1 20 ? 9.492 -6.918 -9.445 1 91.75 20 LEU B N 1
ATOM 1065 C CA . LEU B 1 20 ? 8.094 -7.223 -9.75 1 91.75 20 LEU B CA 1
ATOM 1066 C C . LEU B 1 20 ? 7.867 -7.297 -11.258 1 91.75 20 LEU B C 1
ATOM 1068 O O . LEU B 1 20 ? 7.062 -8.109 -11.727 1 91.75 20 LEU B O 1
ATOM 1072 N N . THR B 1 21 ? 8.578 -6.48 -12.023 1 90.56 21 THR B N 1
ATOM 1073 C CA . THR B 1 21 ? 8.305 -6.309 -13.445 1 90.56 21 THR B CA 1
ATOM 1074 C C . THR B 1 21 ? 8.422 -7.641 -14.18 1 90.56 21 THR B C 1
ATOM 1076 O O . THR B 1 21 ? 7.555 -7.984 -14.992 1 90.56 21 THR B O 1
ATOM 1079 N N . PRO B 1 22 ? 9.406 -8.477 -13.852 1 86.81 22 PRO B N 1
ATOM 1080 C CA . PRO B 1 22 ? 9.531 -9.742 -14.586 1 86.81 22 PRO B CA 1
ATOM 1081 C C . PRO B 1 22 ? 8.367 -10.688 -14.328 1 86.81 22 PRO B C 1
ATOM 1083 O O . PRO B 1 22 ? 8.148 -11.625 -15.094 1 86.81 22 PRO B O 1
ATOM 1086 N N . LEU B 1 23 ? 7.688 -10.5 -13.266 1 84.81 23 LEU B N 1
ATOM 1087 C CA . LEU B 1 23 ? 6.566 -11.375 -12.93 1 84.81 23 LEU B CA 1
ATOM 1088 C C . LEU B 1 23 ? 5.406 -11.156 -13.891 1 84.81 23 LEU B C 1
ATOM 1090 O O . LEU B 1 23 ? 4.484 -11.977 -13.953 1 84.81 23 LEU B O 1
ATOM 1094 N N . PHE B 1 24 ? 5.492 -10.086 -14.68 1 81.81 24 PHE B N 1
ATOM 1095 C CA . PHE B 1 24 ? 4.43 -9.75 -15.625 1 81.81 24 PHE B CA 1
ATOM 1096 C C . PHE B 1 24 ? 4.879 -10.016 -17.062 1 81.81 24 PHE B C 1
ATOM 1098 O O . PHE B 1 24 ? 4.188 -9.641 -18.016 1 81.81 24 PHE B O 1
ATOM 1105 N N . ASP B 1 25 ? 6.043 -10.469 -17.203 1 71.12 25 ASP B N 1
ATOM 1106 C CA . ASP B 1 25 ? 6.555 -10.812 -18.531 1 71.12 25 ASP B CA 1
ATOM 1107 C C . ASP B 1 25 ? 6.18 -12.242 -18.906 1 71.12 25 ASP B C 1
ATOM 1109 O O . ASP B 1 25 ? 6.594 -13.195 -18.25 1 71.12 25 ASP B O 1
ATOM 1113 N N . PRO B 1 26 ? 5.316 -12.383 -19.859 1 60.94 26 PRO B N 1
ATOM 1114 C CA . PRO B 1 26 ? 4.871 -13.711 -20.281 1 60.94 26 PRO B CA 1
ATOM 1115 C C . PRO B 1 26 ? 6.031 -14.672 -20.531 1 60.94 26 PRO B C 1
ATOM 1117 O O . PRO B 1 26 ? 5.895 -15.875 -20.312 1 60.94 26 PRO B O 1
ATOM 1120 N N . ALA B 1 27 ? 7.074 -14.195 -21.25 1 58.47 27 ALA B N 1
ATOM 1121 C CA . ALA B 1 27 ? 8.188 -15.094 -21.547 1 58.47 27 ALA B CA 1
ATOM 1122 C C . ALA B 1 27 ? 8.703 -15.781 -20.281 1 58.47 27 ALA B C 1
ATOM 1124 O O . ALA B 1 27 ? 9.305 -16.844 -20.359 1 58.47 27 ALA B O 1
ATOM 1125 N N . ASN B 1 28 ? 8.617 -15.086 -19.328 1 52.56 28 ASN B N 1
ATOM 1126 C CA . ASN B 1 28 ? 9.102 -15.656 -18.078 1 52.56 28 ASN B CA 1
ATOM 1127 C C . ASN B 1 28 ? 7.996 -16.375 -17.312 1 52.56 28 ASN B C 1
ATOM 1129 O O . ASN B 1 28 ? 8.133 -16.656 -16.125 1 52.56 28 ASN B O 1
ATOM 1133 N N . GLY B 1 29 ? 7.074 -16.859 -18.141 1 45.62 29 GLY B N 1
ATOM 1134 C CA . GLY B 1 29 ? 6.066 -17.719 -17.516 1 45.62 29 GLY B CA 1
ATOM 1135 C C . GLY B 1 29 ? 4.969 -16.938 -16.828 1 45.62 29 GLY B C 1
ATOM 1136 O O . GLY B 1 29 ? 4.059 -17.516 -16.234 1 45.62 29 GLY B O 1
ATOM 1137 N N . SER B 1 30 ? 5.398 -15.727 -16.406 1 51.88 30 SER B N 1
ATOM 1138 C CA . SER B 1 30 ? 4.344 -15.305 -15.484 1 51.88 30 SER B CA 1
ATOM 1139 C C . SER B 1 30 ? 3.064 -14.953 -16.234 1 51.88 30 SER B C 1
ATOM 1141 O O . SER B 1 30 ? 3.057 -14.047 -17.078 1 51.88 30 SER B O 1
ATOM 1143 N N . ASP B 1 31 ? 2.506 -15.758 -16.938 1 53.75 31 ASP B N 1
ATOM 1144 C CA . ASP B 1 31 ? 1.12 -15.461 -17.281 1 53.75 31 ASP B CA 1
ATOM 1145 C C . ASP B 1 31 ? 0.404 -14.758 -16.125 1 53.75 31 ASP B C 1
ATOM 1147 O O . ASP B 1 31 ? -0.78 -14.438 -16.219 1 53.75 31 ASP B O 1
ATOM 1151 N N . HIS B 1 32 ? 1.083 -14.727 -15.086 1 57.84 32 HIS B N 1
ATOM 1152 C CA . HIS B 1 32 ? 0.387 -14.445 -13.836 1 57.84 32 HIS B CA 1
ATOM 1153 C C . HIS B 1 32 ? -0.046 -12.984 -13.766 1 57.84 32 HIS B C 1
ATOM 1155 O O . HIS B 1 32 ? -1.089 -12.672 -13.188 1 57.84 32 HIS B O 1
ATOM 1161 N N . GLY B 1 33 ? 0.633 -12.086 -14.391 1 58.81 33 GLY B N 1
ATOM 1162 C CA . GLY B 1 33 ? 0.175 -10.734 -14.109 1 58.81 33 GLY B CA 1
ATOM 1163 C C . GLY B 1 33 ? -1.026 -10.32 -14.945 1 58.81 33 GLY B C 1
ATOM 1164 O O . GLY B 1 33 ? -1.692 -9.328 -14.633 1 58.81 33 GLY B O 1
ATOM 1165 N N . PHE B 1 34 ? -1.284 -11.164 -15.828 1 68.5 34 PHE B N 1
ATOM 1166 C CA . PHE B 1 34 ? -2.342 -10.688 -16.719 1 68.5 34 PHE B CA 1
ATOM 1167 C C . PHE B 1 34 ? -3.539 -11.633 -16.672 1 68.5 34 PHE B C 1
ATOM 1169 O O . PHE B 1 34 ? -4.598 -11.32 -17.234 1 68.5 34 PHE B O 1
ATOM 1176 N N . GLY B 1 35 ? -3.25 -12.719 -16.047 1 75.81 35 GLY B N 1
ATOM 1177 C CA . GLY B 1 35 ? -4.352 -13.664 -15.961 1 75.81 35 GLY B CA 1
ATOM 1178 C C . GLY B 1 35 ? -5.461 -13.211 -15.031 1 75.81 35 GLY B C 1
ATOM 1179 O O . GLY B 1 35 ? -5.328 -12.195 -14.352 1 75.81 35 GLY B O 1
ATOM 1180 N N . MET B 1 36 ? -6.508 -14.008 -15.133 1 82 36 MET B N 1
ATOM 1181 C CA . MET B 1 36 ? -7.66 -13.68 -14.297 1 82 36 MET B CA 1
ATOM 1182 C C . MET B 1 36 ? -7.68 -14.539 -13.031 1 82 36 MET B C 1
ATOM 1184 O O . MET B 1 36 ? -8.586 -14.414 -12.203 1 82 36 MET B O 1
ATOM 1188 N N . ASP B 1 37 ? -6.621 -15.219 -12.898 1 84.31 37 ASP B N 1
ATOM 1189 C CA . ASP B 1 37 ? -6.539 -16.016 -11.68 1 84.31 37 ASP B CA 1
ATOM 1190 C C . ASP B 1 37 ? -6.145 -15.156 -10.484 1 84.31 37 ASP B C 1
ATOM 1192 O O . ASP B 1 37 ? -5.648 -14.047 -10.648 1 84.31 37 ASP B O 1
ATOM 1196 N N . ASP B 1 38 ? -6.352 -15.672 -9.289 1 86.06 38 ASP B N 1
ATOM 1197 C CA . ASP B 1 38 ? -6.16 -14.898 -8.07 1 86.06 38 ASP B CA 1
ATOM 1198 C C . ASP B 1 38 ? -4.695 -14.5 -7.891 1 86.06 38 ASP B C 1
ATOM 1200 O O . ASP B 1 38 ? -4.398 -13.422 -7.363 1 86.06 38 ASP B O 1
ATOM 1204 N N . THR B 1 39 ? -3.787 -15.375 -8.273 1 85.12 39 THR B N 1
ATOM 1205 C CA . THR B 1 39 ? -2.369 -15.055 -8.156 1 85.12 39 THR B CA 1
ATOM 1206 C C . THR B 1 39 ? -2.01 -13.859 -9.047 1 85.12 39 THR B C 1
ATOM 1208 O O . THR B 1 39 ? -1.334 -12.93 -8.602 1 85.12 39 THR B O 1
ATOM 1211 N N . SER B 1 40 ? -2.469 -13.906 -10.234 1 86.62 40 SER B N 1
ATOM 1212 C CA . SER B 1 40 ? -2.223 -12.797 -11.156 1 86.62 40 SER B CA 1
ATOM 1213 C C . SER B 1 40 ? -2.844 -11.5 -10.641 1 86.62 40 SER B C 1
ATOM 1215 O O . SER B 1 40 ? -2.219 -10.445 -10.703 1 86.62 40 SER B O 1
ATOM 1217 N N . ARG B 1 41 ? -4.023 -11.57 -10.164 1 90 41 ARG B N 1
ATOM 1218 C CA . ARG B 1 41 ? -4.715 -10.414 -9.609 1 90 41 ARG B CA 1
ATOM 1219 C C . ARG B 1 41 ? -3.961 -9.836 -8.414 1 90 41 ARG B C 1
ATOM 1221 O O . ARG B 1 41 ? -3.801 -8.617 -8.305 1 90 41 ARG B O 1
ATOM 1228 N N . ALA B 1 42 ? -3.484 -10.719 -7.602 1 91.12 42 ALA B N 1
ATOM 1229 C CA . ALA B 1 42 ? -2.738 -10.289 -6.422 1 91.12 42 ALA B CA 1
ATOM 1230 C C . ALA B 1 42 ? -1.419 -9.633 -6.82 1 91.12 42 ALA B C 1
ATOM 1232 O O . ALA B 1 42 ? -0.981 -8.672 -6.184 1 91.12 42 ALA B O 1
ATOM 1233 N N . LEU B 1 43 ? -0.785 -10.109 -7.836 1 89.88 43 LEU B N 1
ATOM 1234 C 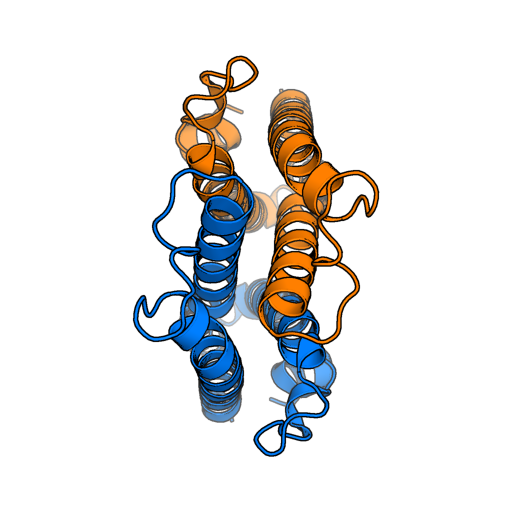CA . LEU B 1 43 ? 0.465 -9.523 -8.305 1 89.88 43 LEU B CA 1
ATOM 1235 C C . LEU B 1 43 ? 0.23 -8.125 -8.867 1 89.88 43 LEU B C 1
ATOM 1237 O O . LEU B 1 43 ? 1.021 -7.215 -8.625 1 89.88 43 LEU B O 1
ATOM 1241 N N . ARG B 1 44 ? -0.843 -7.953 -9.57 1 91.5 44 ARG B N 1
ATOM 1242 C CA . ARG B 1 44 ? -1.188 -6.617 -10.047 1 91.5 44 ARG B CA 1
ATOM 1243 C C . ARG B 1 44 ? -1.47 -5.672 -8.883 1 91.5 44 ARG B C 1
ATOM 1245 O O . ARG B 1 44 ? -1.062 -4.508 -8.906 1 91.5 44 ARG B O 1
ATOM 1252 N N . ALA B 1 45 ? -2.174 -6.199 -7.938 1 93.81 45 ALA B N 1
ATOM 1253 C CA . ALA B 1 45 ? -2.457 -5.406 -6.746 1 93.81 45 ALA B CA 1
ATOM 1254 C C . ALA B 1 45 ? -1.165 -4.957 -6.066 1 93.81 45 ALA B C 1
ATOM 1256 O O . ALA B 1 45 ? -1.062 -3.82 -5.602 1 93.81 45 ALA B O 1
ATOM 1257 N N . THR B 1 46 ? -0.199 -5.824 -6.016 1 93.31 46 THR B N 1
ATOM 1258 C CA . THR B 1 46 ? 1.077 -5.496 -5.387 1 93.31 46 THR B CA 1
ATOM 1259 C C . THR B 1 46 ? 1.751 -4.332 -6.109 1 93.31 46 THR B C 1
ATOM 1261 O O . THR B 1 46 ? 2.238 -3.396 -5.469 1 93.31 46 THR B O 1
ATOM 1264 N N . ARG B 1 47 ? 1.768 -4.387 -7.387 1 91.94 47 ARG B N 1
ATOM 1265 C CA . ARG B 1 47 ? 2.377 -3.303 -8.156 1 91.94 47 ARG B CA 1
ATOM 1266 C C . ARG B 1 47 ? 1.679 -1.976 -7.875 1 91.94 47 ARG B C 1
ATOM 1268 O O . ARG B 1 47 ? 2.336 -0.949 -7.695 1 91.94 47 ARG B O 1
ATOM 1275 N N . TYR B 1 48 ? 0.382 -2.035 -7.801 1 93.06 48 TYR B N 1
ATOM 1276 C CA . TYR B 1 48 ? -0.384 -0.821 -7.547 1 93.06 48 TYR B CA 1
ATOM 1277 C C . TYR B 1 48 ? -0.072 -0.26 -6.164 1 93.06 48 TYR B C 1
ATOM 1279 O O . TYR B 1 48 ? 0.13 0.946 -6.008 1 93.06 48 TYR B O 1
ATOM 1287 N N . THR B 1 49 ? -0.023 -1.093 -5.184 1 96.44 49 THR B N 1
ATOM 1288 C CA . THR B 1 49 ? 0.208 -0.628 -3.822 1 96.44 49 THR B CA 1
ATOM 1289 C C . THR B 1 49 ? 1.617 -0.062 -3.676 1 96.44 49 THR B C 1
ATOM 1291 O O . THR B 1 49 ? 1.826 0.923 -2.965 1 96.44 49 THR B O 1
ATOM 1294 N N . VAL B 1 50 ? 2.584 -0.643 -4.359 1 96.56 50 VAL B N 1
ATOM 1295 C CA . VAL B 1 50 ? 3.953 -0.135 -4.344 1 96.56 50 VAL B CA 1
ATOM 1296 C C . VAL B 1 50 ? 4 1.241 -5.004 1 96.56 50 VAL B C 1
ATOM 1298 O O . VAL B 1 50 ? 4.625 2.166 -4.477 1 96.56 50 VAL B O 1
ATOM 1301 N N . GLN B 1 51 ? 3.291 1.419 -6.102 1 95.38 51 GLN B N 1
ATOM 1302 C CA . GLN B 1 51 ? 3.238 2.703 -6.793 1 95.38 51 GLN B CA 1
ATOM 1303 C C . GLN B 1 51 ? 2.584 3.77 -5.918 1 95.38 51 GLN B C 1
ATOM 1305 O O . GLN B 1 51 ? 3.049 4.91 -5.871 1 95.38 51 GLN B O 1
ATOM 1310 N N . ALA B 1 52 ? 1.558 3.338 -5.246 1 95.38 52 ALA B N 1
ATOM 1311 C CA . ALA B 1 52 ? 0.867 4.273 -4.363 1 95.38 52 ALA B CA 1
ATOM 1312 C C . ALA B 1 52 ? 1.774 4.723 -3.223 1 95.38 52 ALA B C 1
ATOM 1314 O O . ALA B 1 52 ? 1.833 5.91 -2.896 1 95.38 52 ALA B O 1
ATOM 1315 N N . ALA B 1 53 ? 2.488 3.799 -2.604 1 96 53 ALA B N 1
ATOM 1316 C CA . ALA B 1 53 ? 3.424 4.148 -1.539 1 96 53 ALA B CA 1
ATOM 1317 C C . ALA B 1 53 ? 4.535 5.055 -2.061 1 96 53 ALA B C 1
ATOM 1319 O O . ALA B 1 53 ? 4.945 6 -1.382 1 96 53 ALA B O 1
ATOM 1320 N N . SER B 1 54 ? 4.988 4.867 -3.264 1 96.12 54 SER B N 1
ATOM 1321 C CA . SER B 1 54 ? 6.066 5.633 -3.873 1 96.12 54 SER B CA 1
ATOM 1322 C C . SER B 1 54 ? 5.617 7.051 -4.211 1 96.12 54 SER B C 1
ATOM 1324 O O . SER B 1 54 ? 6.438 7.973 -4.262 1 96.12 54 SER B O 1
ATOM 1326 N N . ALA B 1 55 ? 4.352 7.238 -4.426 1 93.62 55 ALA B N 1
ATOM 1327 C CA . ALA B 1 55 ? 3.809 8.516 -4.871 1 93.62 55 ALA B CA 1
ATOM 1328 C C . ALA B 1 55 ? 3.967 9.586 -3.791 1 93.62 55 ALA B C 1
ATOM 1330 O O . ALA B 1 55 ? 3.939 10.781 -4.086 1 93.62 55 ALA B O 1
ATOM 1331 N N . VAL B 1 56 ? 4.191 9.203 -2.551 1 91 56 VAL B N 1
ATOM 1332 C CA . VAL B 1 56 ? 4.355 10.148 -1.447 1 91 56 VAL B CA 1
ATOM 1333 C C . VAL B 1 56 ? 5.621 10.977 -1.656 1 91 56 VAL B C 1
ATOM 1335 O O . VAL B 1 56 ? 5.773 12.047 -1.062 1 91 56 VAL B O 1
ATOM 1338 N N . ASN B 1 57 ? 6.551 10.422 -2.48 1 90.5 57 ASN B N 1
ATOM 1339 C CA . ASN B 1 57 ? 7.77 11.141 -2.836 1 90.5 57 ASN B CA 1
ATOM 1340 C C . ASN B 1 57 ? 7.461 12.547 -3.342 1 90.5 57 ASN B C 1
ATOM 1342 O O . ASN B 1 57 ? 8.281 13.453 -3.195 1 90.5 57 ASN B O 1
ATOM 1346 N N . GLY B 1 58 ? 6.312 12.797 -3.826 1 87.81 58 GLY B N 1
ATOM 1347 C CA . GLY B 1 58 ? 5.887 14.102 -4.312 1 87.81 58 GLY B CA 1
ATOM 1348 C C . GLY B 1 58 ? 5.707 15.117 -3.203 1 87.81 58 GLY B C 1
ATOM 1349 O O . GLY B 1 58 ? 5.629 16.328 -3.465 1 87.81 58 GLY B O 1
ATOM 1350 N N . LEU B 1 59 ? 5.645 14.672 -1.959 1 86.94 59 LEU B N 1
ATOM 1351 C CA . LEU B 1 59 ? 5.426 15.57 -0.827 1 86.94 59 LEU B CA 1
ATOM 1352 C C . LEU B 1 59 ? 6.738 16.172 -0.352 1 86.94 59 LEU B C 1
ATOM 1354 O O . LEU B 1 59 ? 6.742 17.094 0.463 1 86.94 59 LEU B O 1
ATOM 1358 N N . VAL B 1 60 ? 7.832 15.656 -0.834 1 89 60 VAL B N 1
ATOM 1359 C CA . VAL B 1 60 ? 9.133 16.094 -0.344 1 89 60 VAL B CA 1
ATOM 1360 C C . VAL B 1 60 ? 9.289 17.609 -0.575 1 89 60 VAL B C 1
ATOM 1362 O O . VAL B 1 60 ? 9.789 18.328 0.296 1 89 60 VAL B O 1
ATOM 1365 N N . GLU B 1 61 ? 8.844 18.078 -1.742 1 86.88 61 GLU B N 1
ATOM 1366 C CA . GLU B 1 61 ? 8.938 19.5 -2.021 1 86.88 61 GLU B CA 1
ATOM 1367 C C . GLU B 1 61 ? 8.125 20.312 -1.021 1 86.88 61 GLU B C 1
ATOM 1369 O O . GLU B 1 61 ? 8.547 21.391 -0.597 1 86.88 61 GLU B O 1
ATOM 1374 N N . LYS B 1 62 ? 6.984 19.875 -0.665 1 84 62 LYS B N 1
ATOM 1375 C CA . LYS B 1 62 ? 6.109 20.562 0.282 1 84 62 LYS B CA 1
ATOM 1376 C C . LYS B 1 62 ? 6.738 20.625 1.672 1 84 62 LYS B C 1
ATOM 1378 O O . LYS B 1 62 ? 6.469 21.547 2.447 1 84 62 LYS B O 1
ATOM 1383 N N . ARG B 1 63 ? 7.461 19.656 1.952 1 84.5 63 ARG B N 1
ATOM 1384 C CA . ARG B 1 63 ? 8.141 19.609 3.242 1 84.5 63 ARG B CA 1
ATOM 1385 C C . ARG B 1 63 ? 8.984 20.859 3.469 1 84.5 63 ARG B C 1
ATOM 1387 O O . ARG B 1 63 ? 9.07 21.359 4.59 1 84.5 63 ARG B O 1
ATOM 1394 N N . GLU B 1 64 ? 9.562 21.344 2.492 1 82.12 64 GLU B N 1
ATOM 1395 C CA . GLU B 1 64 ? 10.43 22.516 2.574 1 82.12 64 GLU B CA 1
ATOM 1396 C C . GLU B 1 64 ? 9.633 23.812 2.395 1 82.12 64 GLU B C 1
ATOM 1398 O O . GLU B 1 64 ? 9.891 24.797 3.078 1 82.12 64 GLU B O 1
ATOM 1403 N N . SER B 1 65 ? 8.727 23.797 1.512 1 87.06 65 SER B N 1
ATOM 1404 C CA . SER B 1 65 ? 8.07 25.016 1.089 1 87.06 65 SER B CA 1
ATOM 1405 C C . SER B 1 65 ? 6.93 25.391 2.031 1 87.06 65 SER B C 1
ATOM 1407 O O . SER B 1 65 ? 6.48 26.531 2.055 1 87.06 65 SER B O 1
ATOM 1409 N N . ALA B 1 66 ? 6.406 24.438 2.844 1 84.94 66 ALA B N 1
ATOM 1410 C CA . ALA B 1 66 ? 5.281 24.672 3.748 1 84.94 66 ALA B CA 1
ATOM 1411 C C . ALA B 1 66 ? 5.598 24.156 5.152 1 84.94 66 ALA B C 1
ATOM 1413 O O . ALA B 1 66 ? 5.121 23.094 5.555 1 84.94 66 ALA B O 1
ATOM 1414 N N . PRO B 1 67 ? 6.32 24.906 5.867 1 85.44 67 PRO B N 1
ATOM 1415 C CA . PRO B 1 67 ? 6.773 24.484 7.191 1 85.44 67 PRO B CA 1
ATOM 1416 C C . PRO B 1 67 ? 5.617 24.125 8.125 1 85.44 67 PRO B C 1
ATOM 1418 O O . PRO B 1 67 ? 5.773 23.297 9.016 1 85.44 67 PRO B O 1
ATOM 1421 N N . GLU B 1 68 ? 4.449 24.688 7.953 1 82.12 68 GLU B N 1
ATOM 1422 C CA . GLU B 1 68 ? 3.293 24.422 8.805 1 82.12 68 GLU B CA 1
ATOM 1423 C C . GLU B 1 68 ? 2.771 23 8.617 1 82.12 68 GLU B C 1
ATOM 1425 O O . GLU B 1 68 ? 2.053 22.484 9.469 1 82.12 68 GLU B O 1
ATOM 1430 N N . LEU B 1 69 ? 3.219 22.422 7.52 1 77.88 69 LEU B N 1
ATOM 1431 C CA . LEU B 1 69 ? 2.738 21.078 7.211 1 77.88 69 LEU B CA 1
ATOM 1432 C C . LEU B 1 69 ? 3.824 20.047 7.465 1 77.88 69 LEU B C 1
ATOM 1434 O O . LEU B 1 69 ? 3.617 18.844 7.23 1 77.88 69 LEU B O 1
ATOM 1438 N N . ARG B 1 70 ? 4.871 20.453 7.973 1 85.56 70 ARG B N 1
ATOM 1439 C CA . ARG B 1 70 ? 6.051 19.594 8.062 1 85.56 70 ARG B CA 1
ATOM 1440 C C . ARG B 1 70 ? 5.754 18.328 8.875 1 85.56 70 ARG B C 1
ATOM 1442 O O . ARG B 1 70 ? 6.137 17.234 8.477 1 85.56 70 ARG B O 1
ATOM 1449 N N . GLN B 1 71 ? 5.102 18.438 9.938 1 85.31 71 GLN B N 1
ATOM 1450 C CA . GLN B 1 71 ? 4.855 17.297 10.805 1 85.31 71 GLN B CA 1
ATOM 1451 C C . GLN B 1 71 ? 4.035 16.219 10.094 1 85.31 71 GLN B C 1
ATOM 1453 O O . GLN B 1 71 ? 4.379 15.039 10.133 1 85.31 71 GLN B O 1
ATOM 1458 N N . ILE B 1 72 ? 3.059 16.625 9.414 1 82.19 72 ILE B N 1
ATOM 1459 C CA . ILE B 1 72 ? 2.172 15.688 8.742 1 82.19 72 ILE B CA 1
ATOM 1460 C C . ILE B 1 72 ? 2.875 15.094 7.527 1 82.19 72 ILE B C 1
ATOM 1462 O O . ILE B 1 72 ? 2.705 13.906 7.219 1 82.19 72 ILE B O 1
ATOM 1466 N N . VAL B 1 73 ? 3.627 15.922 6.812 1 85.75 73 VAL B N 1
ATOM 1467 C CA . VAL B 1 73 ? 4.391 15.445 5.664 1 85.75 73 VAL B CA 1
ATOM 1468 C C . VAL B 1 73 ? 5.422 14.414 6.121 1 85.75 73 VAL B C 1
ATOM 1470 O O . VAL B 1 73 ? 5.555 13.352 5.512 1 85.75 73 VAL B O 1
ATOM 1473 N N . ASP B 1 74 ? 6.078 14.68 7.238 1 89.88 74 ASP B N 1
ATOM 1474 C CA . ASP B 1 74 ? 7.062 13.734 7.762 1 89.88 74 ASP B CA 1
ATOM 1475 C C . ASP B 1 74 ? 6.406 12.414 8.148 1 89.88 74 ASP B C 1
ATOM 1477 O O . ASP B 1 74 ? 6.953 11.336 7.887 1 89.88 74 ASP B O 1
ATOM 1481 N N . GLN B 1 75 ? 5.281 12.453 8.719 1 89 75 GLN B N 1
ATOM 1482 C CA . GLN B 1 75 ? 4.574 11.234 9.102 1 89 75 GLN B CA 1
ATOM 1483 C C . GLN B 1 75 ? 4.195 10.406 7.879 1 89 75 GLN B C 1
ATOM 1485 O O . GLN B 1 75 ? 4.316 9.18 7.887 1 89 75 GLN B O 1
ATOM 1490 N N . ALA B 1 76 ? 3.738 11.125 6.852 1 88.38 76 ALA B N 1
ATOM 1491 C CA . ALA B 1 76 ? 3.379 10.438 5.617 1 88.38 76 ALA B CA 1
ATOM 1492 C C . ALA B 1 76 ? 4.602 9.789 4.973 1 88.38 76 ALA B C 1
ATOM 1494 O O . ALA B 1 76 ? 4.547 8.641 4.531 1 88.38 76 ALA B O 1
ATOM 1495 N N . LEU B 1 77 ? 5.688 10.516 4.93 1 92.69 77 LEU B N 1
ATOM 1496 C CA . LEU B 1 77 ? 6.926 9.984 4.363 1 92.69 77 LEU B CA 1
ATOM 1497 C C . LEU B 1 77 ? 7.422 8.789 5.164 1 92.69 77 LEU B C 1
ATOM 1499 O O . LEU B 1 77 ? 7.816 7.77 4.59 1 92.69 77 LEU B O 1
ATOM 1503 N N . GLU B 1 78 ? 7.379 8.883 6.434 1 93.75 78 GLU B N 1
ATOM 1504 C CA . GLU B 1 78 ? 7.836 7.801 7.301 1 93.75 78 GLU B CA 1
ATOM 1505 C C . GLU B 1 78 ? 6.988 6.547 7.109 1 93.75 78 GLU B C 1
ATOM 1507 O O . GLU B 1 78 ? 7.527 5.449 6.953 1 93.75 78 GLU B O 1
ATOM 1512 N N . HIS B 1 79 ? 5.719 6.738 7.156 1 92.81 79 HIS B N 1
ATOM 1513 C CA . HIS B 1 79 ? 4.82 5.605 6.98 1 92.81 79 HIS B CA 1
ATOM 1514 C C . HIS B 1 79 ? 5.086 4.887 5.664 1 92.81 79 HIS B C 1
ATOM 1516 O O . HIS B 1 79 ? 5.227 3.664 5.633 1 92.81 79 HIS B O 1
ATOM 1522 N N . ASN B 1 80 ? 5.188 5.629 4.594 1 95.19 80 ASN B N 1
ATOM 1523 C CA . ASN B 1 80 ? 5.316 5.004 3.283 1 95.19 80 ASN B CA 1
ATOM 1524 C C . ASN B 1 80 ? 6.723 4.449 3.061 1 95.19 80 ASN B C 1
ATOM 1526 O O . ASN B 1 80 ? 6.898 3.453 2.357 1 95.19 80 ASN B O 1
ATOM 1530 N N . TRP B 1 81 ? 7.707 5.059 3.639 1 96.44 81 TRP B N 1
ATOM 1531 C CA . TRP B 1 81 ? 9.016 4.422 3.631 1 96.44 81 TRP B CA 1
ATOM 1532 C C . TRP B 1 81 ? 8.961 3.045 4.281 1 96.44 81 TRP B C 1
ATOM 1534 O O . TRP B 1 81 ? 9.492 2.072 3.744 1 96.44 81 TRP B O 1
ATOM 1544 N N . ASP B 1 82 ? 8.312 2.934 5.406 1 96.31 82 ASP B N 1
ATOM 1545 C CA . ASP B 1 82 ? 8.195 1.657 6.105 1 96.31 82 ASP B CA 1
ATOM 1546 C C . ASP B 1 82 ? 7.477 0.621 5.246 1 96.31 82 ASP B C 1
ATOM 1548 O O . ASP B 1 82 ? 7.832 -0.56 5.262 1 96.31 82 ASP B O 1
ATOM 1552 N N . VAL B 1 83 ? 6.504 1.076 4.551 1 96.75 83 VAL B N 1
ATOM 1553 C CA . VAL B 1 83 ? 5.805 0.175 3.641 1 96.75 83 VAL B CA 1
ATOM 1554 C C . VAL B 1 83 ? 6.773 -0.34 2.578 1 96.75 83 VAL B C 1
ATOM 1556 O O . VAL B 1 83 ? 6.906 -1.551 2.387 1 96.75 83 VAL B O 1
ATOM 1559 N N . LEU B 1 84 ? 7.484 0.58 1.896 1 98 84 LEU B N 1
ATOM 1560 C CA . LEU B 1 84 ? 8.398 0.195 0.828 1 98 84 LEU B CA 1
ATOM 1561 C C . LEU B 1 84 ? 9.539 -0.66 1.371 1 98 84 LEU B C 1
ATOM 1563 O O . LEU B 1 84 ? 9.961 -1.627 0.729 1 98 84 LEU B O 1
ATOM 1567 N N . ARG B 1 85 ? 9.969 -0.309 2.502 1 97.75 85 ARG B N 1
ATOM 1568 C CA . ARG B 1 85 ? 11.008 -1.089 3.168 1 97.75 85 ARG B CA 1
ATOM 1569 C C . ARG B 1 85 ? 10.547 -2.521 3.408 1 97.75 85 ARG B C 1
ATOM 1571 O O . ARG B 1 85 ? 11.289 -3.471 3.152 1 97.75 85 ARG B O 1
ATOM 1578 N N . SER B 1 86 ? 9.406 -2.709 3.943 1 96.75 86 SER B N 1
ATOM 1579 C CA . SER B 1 86 ? 8.875 -4.039 4.203 1 96.75 86 SER B CA 1
ATOM 1580 C C . SER B 1 86 ? 8.766 -4.855 2.918 1 96.75 86 SER B C 1
ATOM 1582 O O . SER B 1 86 ? 9.055 -6.051 2.91 1 96.75 86 SER B O 1
ATOM 1584 N N . VAL B 1 87 ? 8.336 -4.199 1.854 1 97.38 87 VAL B N 1
ATOM 1585 C CA . VAL B 1 87 ? 8.242 -4.867 0.562 1 97.38 87 VAL B CA 1
ATOM 1586 C C . VAL B 1 87 ? 9.641 -5.25 0.078 1 97.38 87 VAL B C 1
ATOM 1588 O O . VAL B 1 87 ? 9.875 -6.398 -0.311 1 97.38 87 VAL B O 1
ATOM 1591 N N . ALA B 1 88 ? 10.586 -4.262 0.118 1 98 88 ALA B N 1
ATOM 1592 C CA . ALA B 1 88 ? 11.945 -4.5 -0.362 1 98 88 ALA B CA 1
ATOM 1593 C C . ALA B 1 88 ? 12.602 -5.652 0.394 1 98 88 ALA B C 1
ATOM 1595 O O . ALA B 1 88 ? 13.359 -6.43 -0.185 1 98 88 ALA B O 1
ATOM 1596 N N . ARG B 1 89 ? 12.258 -5.801 1.596 1 96.44 89 ARG B N 1
ATOM 1597 C CA . ARG B 1 89 ? 12.891 -6.801 2.451 1 96.44 89 ARG B CA 1
ATOM 1598 C C . ARG B 1 89 ? 12.555 -8.211 1.981 1 96.44 89 ARG B C 1
ATOM 1600 O O . ARG B 1 89 ? 13.219 -9.18 2.365 1 96.44 89 ARG B O 1
ATOM 1607 N N . MET B 1 90 ? 11.523 -8.375 1.229 1 94.25 90 MET B N 1
ATOM 1608 C CA . MET B 1 90 ? 11.211 -9.688 0.661 1 94.25 90 MET B CA 1
ATOM 1609 C C . MET B 1 90 ? 12.359 -10.188 -0.208 1 94.25 90 MET B C 1
ATOM 1611 O O . MET B 1 90 ? 12.531 -11.398 -0.388 1 94.25 90 MET B O 1
ATOM 1615 N N . TRP B 1 91 ? 13.133 -9.266 -0.734 1 96.56 91 TRP B N 1
ATOM 1616 C CA . TRP B 1 91 ? 14.266 -9.609 -1.592 1 96.56 91 TRP B CA 1
ATOM 1617 C C . TRP B 1 91 ? 15.578 -9.156 -0.969 1 96.56 91 TRP B C 1
ATOM 1619 O O . TRP B 1 91 ? 16.469 -8.68 -1.671 1 96.56 91 TRP B O 1
ATOM 1629 N N . GLU B 1 92 ? 15.648 -9.211 0.329 1 96.5 92 GLU B N 1
ATOM 1630 C CA . GLU B 1 92 ? 16.844 -8.727 1.029 1 96.5 92 GLU B CA 1
ATOM 1631 C C . GLU B 1 92 ? 18.078 -9.508 0.607 1 96.5 92 GLU B C 1
ATOM 1633 O O . GLU B 1 92 ? 19.203 -8.992 0.669 1 96.5 92 GLU B O 1
ATOM 1638 N N . ASP B 1 93 ? 17.938 -10.703 0.139 1 95.88 93 ASP B N 1
ATOM 1639 C CA . ASP B 1 93 ? 19.062 -11.547 -0.25 1 95.88 93 ASP B CA 1
ATOM 1640 C C . ASP B 1 93 ? 19.5 -11.25 -1.682 1 95.88 93 ASP B C 1
ATOM 1642 O O . ASP B 1 93 ? 20.484 -11.82 -2.168 1 95.88 93 ASP B O 1
ATOM 1646 N N . HIS B 1 94 ? 18.797 -10.477 -2.336 1 96.81 94 HIS B N 1
ATOM 1647 C CA . HIS B 1 94 ? 19.156 -10.125 -3.703 1 96.81 94 HIS B CA 1
ATOM 1648 C C . HIS B 1 94 ? 20.438 -9.289 -3.734 1 96.81 94 HIS B C 1
ATOM 1650 O O . HIS B 1 94 ? 20.625 -8.414 -2.889 1 96.81 94 HIS B O 1
ATOM 1656 N N . PRO B 1 95 ? 21.312 -9.422 -4.746 1 97.75 95 PRO B N 1
ATOM 1657 C CA . PRO B 1 95 ? 22.578 -8.695 -4.812 1 97.75 95 PRO B CA 1
ATOM 1658 C C . PRO B 1 95 ? 22.406 -7.188 -4.957 1 97.75 95 PRO B C 1
ATOM 1660 O O . PRO B 1 95 ? 23.266 -6.414 -4.531 1 97.75 95 PRO B O 1
ATOM 1663 N N . ASP B 1 96 ? 21.297 -6.758 -5.527 1 98.12 96 ASP B N 1
ATOM 1664 C CA . ASP B 1 96 ? 21.062 -5.336 -5.77 1 98.12 96 ASP B CA 1
ATOM 1665 C C . ASP B 1 96 ? 20.453 -4.668 -4.539 1 98.12 96 ASP B C 1
ATOM 1667 O O . ASP B 1 96 ? 20.203 -3.461 -4.543 1 98.12 96 ASP B O 1
ATOM 1671 N N . PHE B 1 97 ? 20.172 -5.477 -3.48 1 98.31 97 PHE B N 1
ATOM 1672 C CA . PHE B 1 97 ? 19.609 -4.918 -2.264 1 98.31 97 PHE B CA 1
ATOM 1673 C C . PHE B 1 97 ? 20.594 -4.004 -1.563 1 98.31 97 PHE B C 1
ATOM 1675 O O . PHE B 1 97 ? 21.719 -4.422 -1.238 1 98.31 97 PHE B O 1
ATOM 1682 N N . LEU B 1 98 ? 20.219 -2.754 -1.31 1 97.88 98 LEU B N 1
ATOM 1683 C CA . LEU B 1 98 ? 21.109 -1.791 -0.674 1 97.88 98 LEU B CA 1
ATOM 1684 C C . LEU B 1 98 ? 20.859 -1.729 0.829 1 97.88 98 LEU B C 1
ATOM 1686 O O . LEU B 1 98 ? 19.719 -1.815 1.276 1 97.88 98 LEU B O 1
ATOM 1690 N N . LYS B 1 99 ? 21.859 -1.485 1.571 1 95.5 99 LYS B N 1
ATOM 1691 C CA . LYS B 1 99 ? 21.797 -1.409 3.027 1 95.5 99 LYS B CA 1
ATOM 1692 C C . LYS B 1 99 ? 20.828 -0.307 3.477 1 95.5 99 LYS B C 1
ATOM 1694 O O . LYS B 1 99 ? 20.172 -0.436 4.508 1 95.5 99 LYS B O 1
ATOM 1699 N N . GLU B 1 100 ? 20.719 0.712 2.715 1 95.69 100 GLU B N 1
ATOM 1700 C CA . GLU B 1 100 ? 19.875 1.834 3.09 1 95.69 100 GLU B CA 1
ATOM 1701 C C . GLU B 1 100 ? 18.406 1.413 3.158 1 95.69 100 GLU B C 1
ATOM 1703 O O . GLU B 1 100 ? 17.594 2.084 3.795 1 95.69 100 GLU B O 1
ATOM 1708 N N . PHE B 1 101 ? 18.062 0.373 2.473 1 97.12 101 PHE B N 1
ATOM 1709 C CA . PHE B 1 101 ? 16.672 -0.076 2.48 1 97.12 101 PHE B CA 1
ATOM 1710 C C . PHE B 1 101 ? 16.281 -0.607 3.855 1 97.12 101 PHE B C 1
ATOM 1712 O O . PHE B 1 101 ? 15.102 -0.785 4.148 1 97.12 101 PHE B O 1
ATOM 1719 N N . LYS B 1 102 ? 17.234 -0.826 4.703 1 95.44 102 LYS B N 1
ATOM 1720 C CA . LYS B 1 102 ? 16.984 -1.312 6.059 1 95.44 102 LYS B CA 1
ATOM 1721 C C . LYS B 1 102 ? 16.859 -0.152 7.043 1 95.44 102 LYS B C 1
ATOM 1723 O O . LYS B 1 102 ? 16.453 -0.35 8.195 1 95.44 102 LYS B O 1
ATOM 1728 N N . ALA B 1 103 ? 17.203 0.963 6.578 1 93.06 103 ALA B N 1
ATOM 1729 C CA . ALA B 1 103 ? 17.203 2.117 7.473 1 93.06 103 ALA B CA 1
ATOM 1730 C C . ALA B 1 103 ? 15.805 2.398 8.008 1 93.06 103 ALA B C 1
ATOM 1732 O O . ALA B 1 103 ? 14.82 2.314 7.27 1 93.06 103 ALA B O 1
ATOM 1733 N N . HIS B 1 104 ? 15.852 2.717 9.273 1 92.31 104 HIS B N 1
ATOM 1734 C CA . HIS B 1 104 ? 14.578 3.117 9.859 1 92.31 104 HIS B CA 1
ATOM 1735 C C . HIS B 1 104 ? 14.062 4.41 9.227 1 92.31 104 HIS B C 1
ATOM 1737 O O . HIS B 1 104 ? 14.852 5.242 8.781 1 92.31 104 HIS B O 1
ATOM 1743 N N . SER B 1 105 ? 12.75 4.551 9.227 1 90.88 105 SER B N 1
ATOM 1744 C CA . SER B 1 105 ? 12.117 5.703 8.594 1 90.88 105 SER B CA 1
ATOM 1745 C C . SER B 1 105 ? 12.617 7.012 9.203 1 90.88 105 SER B C 1
ATOM 1747 O O . SER B 1 105 ? 12.781 8.008 8.492 1 90.88 105 SER B O 1
ATOM 1749 N N . TRP B 1 106 ? 12.852 7.047 10.5 1 87.5 106 TRP B N 1
ATOM 1750 C CA . TRP B 1 106 ? 13.289 8.281 11.133 1 87.5 106 TRP B CA 1
ATOM 1751 C C . TRP B 1 106 ? 14.695 8.664 10.672 1 87.5 106 TRP B C 1
ATOM 1753 O O . TRP B 1 106 ? 15.047 9.844 10.641 1 87.5 106 TRP B O 1
ATOM 1763 N N . ASP B 1 107 ? 15.523 7.641 10.281 1 88.81 107 ASP B N 1
ATOM 1764 C CA . ASP B 1 107 ? 16.859 7.922 9.75 1 88.81 107 ASP B CA 1
ATOM 1765 C C . ASP B 1 107 ? 16.781 8.508 8.344 1 88.81 107 ASP B C 1
ATOM 1767 O O . ASP B 1 107 ? 17.609 9.328 7.957 1 88.81 107 ASP B O 1
ATOM 1771 N N . VAL B 1 108 ? 15.797 8.133 7.672 1 87.5 108 VAL B N 1
ATOM 1772 C CA . VAL B 1 108 ? 15.656 8.531 6.273 1 87.5 108 VAL B CA 1
ATOM 1773 C C . VAL B 1 108 ? 14.992 9.906 6.188 1 87.5 108 VAL B C 1
ATOM 1775 O O . VAL B 1 108 ? 15.453 10.781 5.457 1 87.5 108 VAL B O 1
ATOM 1778 N N . VAL B 1 109 ? 13.953 10.117 6.961 1 88.69 109 VAL B N 1
ATOM 1779 C CA . VAL B 1 109 ? 13.148 11.336 6.871 1 88.69 109 VAL B CA 1
ATOM 1780 C C . VAL B 1 109 ? 13.703 12.383 7.836 1 88.69 109 VAL B C 1
ATOM 1782 O O . VAL B 1 109 ? 13.68 13.578 7.535 1 88.69 109 VAL B O 1
ATOM 1785 N N . GLY B 1 110 ? 14.086 12.023 9.086 1 75.5 110 GLY B N 1
ATOM 1786 C CA . GLY B 1 110 ? 14.586 12.938 10.102 1 75.5 110 GLY B CA 1
ATOM 1787 C C . GLY B 1 110 ? 15.922 13.555 9.742 1 75.5 110 GLY B C 1
ATOM 1788 O O . GLY B 1 110 ? 16.328 14.555 10.336 1 75.5 110 GLY B O 1
ATOM 1789 N N . ALA B 1 111 ? 16.688 12.742 9.125 1 59.22 111 ALA B N 1
ATOM 1790 C CA . ALA B 1 111 ? 18.047 13.203 8.859 1 59.22 111 ALA B CA 1
ATOM 1791 C C . ALA B 1 111 ? 18.031 14.547 8.133 1 59.22 111 ALA B C 1
ATOM 1793 O O . ALA B 1 111 ? 19.078 15.141 7.887 1 59.22 111 ALA B O 1
ATOM 1794 N N . VAL B 1 112 ? 16.906 15.266 8.039 1 48.94 112 VAL B N 1
ATOM 1795 C CA . VAL B 1 112 ? 17.219 16.562 7.438 1 48.94 112 VAL B CA 1
ATOM 1796 C C . VAL B 1 112 ? 17.578 17.562 8.523 1 48.94 112 VAL B C 1
ATOM 1798 O O . VAL B 1 112 ? 17.016 17.531 9.625 1 48.94 112 VAL B O 1
#